Protein AF-A0A2K3LEA4-F1 (afdb_monomer_lite)

Foldseek 3Di:
DDDDDPVVVVVVVVVVVVVVVVVVVVVVVVVVVVVVVVCVVVVVVVVVCVVCVVVVVVVVVVVVVVVVVVVVVVVVVVVVVVVVVVVVVVVVVVVVVVVVVVVVVVVVVVVVVVVVVVVVVVVVVVLVVVVVVVVVVVVVVVVVVVVVVVVVVVVVVVVPPDDDDDDDDDDDDDDDDDDDDDDDDDDDDDDDDDDDDDDDDDDDDDDDDDDDDDPPPPDPDSPDPDAQAAAALQDDPVVVVVSVVSLVVCCVVVVPDFQCSVVRNQVRYHHPRVVVVVVVQVVCVVVVHDGDRGPVVVVVVSCVRRPD

pLDDT: mean 76.99, std 22.86, range [29.45, 98.31]

Secondary structure (DSSP, 8-state):
-----HHHHHHHHHHHHHHHHHHHHHHHHHHHHHHHHTTHHHHHHHHHHGGGHHHHHHHHHHHHHHHHHHHHHHHHHHHHHHHHHHHHHHHHHHHHHHHHHHHHHHHHHHHHHHHHHHHHHHHHHHHHHHHHHHHHHHHHHHHHHHHHHHHHHHHHHHHT------------------------------------------------------------TT-----PPPB-S---HHHHHHHHHHHHHHHHHTT--HHHHHHHHHHHB-HHHHHHHHHHHHHHHHTTPPP---HHHHHHHHHHHH--

Sequence (308 aa):
MADANPNSEVLQKIQSLVQEVKKHVNDDLSYLVEDLDLESPFFRALEELAPLSPSILDTSGRIHNLAFVLNDQTFLVREDAKMLSTNLSILSEEELVVRKKISKMEGELSLLSKRKREIDDDIAVDVFKLIEKNLTLRGLEVRLRCMRRRLDEINDDLGGSQCGFNRGHHHSDNTGNNLSNNNRINLNREGGRGNNHTIDDSNSEEEIATEERNDRGNHHDYRVKADIPLFYGTMGVEEFLDWQIDVDRFFDVMDVPEHKQVKMVAIRLKSTAAVWWDRLVVQRKRQKKNPIRTWRKMKQLMLERFLP

Structure (mmCIF, N/CA/C/O backbone):
data_AF-A0A2K3LEA4-F1
#
_entry.id   AF-A0A2K3LEA4-F1
#
loop_
_atom_site.group_PDB
_atom_site.id
_atom_site.type_symbol
_atom_site.label_atom_id
_atom_site.label_alt_id
_atom_site.label_comp_id
_atom_site.label_asym_id
_atom_site.label_entity_id
_atom_site.label_seq_id
_atom_site.pdbx_PDB_ins_code
_atom_site.Cartn_x
_atom_site.Cartn_y
_atom_site.Cartn_z
_atom_site.occupancy
_atom_site.B_iso_or_equiv
_atom_site.auth_seq_id
_atom_site.auth_comp_id
_atom_site.auth_asym_id
_atom_site.auth_atom_id
_atom_site.pdbx_PDB_model_num
ATOM 1 N N . MET A 1 1 ? -65.611 14.084 145.458 1.00 42.00 1 MET A N 1
ATOM 2 C CA . MET A 1 1 ? -64.923 13.014 144.709 1.00 42.00 1 MET A CA 1
ATOM 3 C C . MET A 1 1 ? -65.831 12.642 143.554 1.00 42.00 1 MET A C 1
ATOM 5 O O . MET A 1 1 ? -66.913 12.137 143.808 1.00 42.00 1 MET A O 1
ATOM 9 N N . ALA A 1 2 ? -65.463 13.038 142.337 1.00 47.78 2 ALA A N 1
ATOM 10 C CA . ALA A 1 2 ? -66.157 12.671 141.107 1.00 47.78 2 ALA A CA 1
ATOM 11 C C . ALA A 1 2 ? -65.152 11.863 140.282 1.00 47.78 2 ALA A C 1
ATOM 13 O O . ALA A 1 2 ? -64.088 12.381 139.944 1.00 47.78 2 ALA A O 1
ATOM 14 N N . ASP A 1 3 ? -65.457 10.586 140.078 1.00 45.00 3 ASP A N 1
ATOM 15 C CA . ASP A 1 3 ? -64.588 9.621 139.416 1.00 45.00 3 ASP A CA 1
ATOM 16 C C . ASP A 1 3 ? -64.401 9.980 137.935 1.00 45.00 3 ASP A C 1
ATOM 18 O O . ASP A 1 3 ? -65.366 10.141 137.184 1.00 45.00 3 ASP A O 1
ATOM 22 N N . ALA A 1 4 ? -63.144 10.114 137.512 1.00 57.16 4 ALA A N 1
ATOM 23 C CA . ALA A 1 4 ? -62.773 10.248 136.111 1.00 57.16 4 ALA A CA 1
ATOM 24 C C . ALA A 1 4 ? -63.066 8.926 135.383 1.00 57.16 4 ALA A C 1
ATOM 26 O O . ALA A 1 4 ? -62.579 7.873 135.786 1.00 57.16 4 ALA A O 1
ATOM 27 N N . ASN A 1 5 ? -63.873 8.976 134.319 1.00 60.66 5 ASN A N 1
ATOM 28 C CA . ASN A 1 5 ? -64.226 7.808 133.514 1.00 60.66 5 ASN A CA 1
ATOM 29 C C . ASN A 1 5 ? -63.044 7.415 132.598 1.00 60.66 5 ASN A C 1
ATOM 31 O O . ASN A 1 5 ? -62.786 8.126 131.620 1.00 60.66 5 ASN A O 1
ATOM 35 N N . PRO A 1 6 ? -62.359 6.283 132.844 1.00 60.62 6 PRO A N 1
ATOM 36 C CA . PRO A 1 6 ? -61.168 5.881 132.089 1.00 60.62 6 PRO A CA 1
ATOM 37 C C . PRO A 1 6 ? -61.450 5.619 130.598 1.00 60.62 6 PRO A C 1
ATOM 39 O O . PRO A 1 6 ? -60.544 5.702 129.772 1.00 60.62 6 PRO A O 1
ATOM 42 N N . ASN A 1 7 ? -62.711 5.381 130.213 1.00 62.34 7 ASN A N 1
ATOM 43 C CA . ASN A 1 7 ? -63.088 5.179 128.811 1.00 62.34 7 ASN A CA 1
ATOM 44 C C . ASN A 1 7 ? -63.012 6.461 127.960 1.00 62.34 7 ASN A C 1
ATOM 46 O O . ASN A 1 7 ? -62.821 6.373 126.748 1.00 62.34 7 ASN A O 1
ATOM 50 N N . SER A 1 8 ? -63.132 7.650 128.565 1.00 70.06 8 SER A N 1
ATOM 51 C CA . SER A 1 8 ? -63.058 8.921 127.826 1.00 70.06 8 SER A CA 1
ATOM 52 C C . SER A 1 8 ? -61.630 9.250 127.389 1.00 70.06 8 SER A C 1
ATOM 54 O O . SER A 1 8 ? -61.425 9.813 126.315 1.00 70.06 8 SER A O 1
ATOM 56 N N . GLU A 1 9 ? -60.640 8.892 128.203 1.00 75.50 9 GLU A N 1
ATOM 57 C CA . GLU A 1 9 ? -59.229 9.158 127.917 1.00 75.50 9 GLU A CA 1
ATOM 58 C C . GLU A 1 9 ? -58.704 8.233 126.812 1.00 75.50 9 GLU A C 1
ATOM 60 O O . GLU A 1 9 ? -58.019 8.676 125.890 1.00 75.50 9 GLU A O 1
ATOM 65 N N . VAL A 1 10 ? -59.112 6.960 126.840 1.00 78.25 10 VAL A N 1
ATOM 66 C CA . VAL A 1 10 ? -58.783 5.984 125.791 1.00 78.25 10 VAL A CA 1
ATOM 67 C C . VAL A 1 10 ? -59.367 6.407 124.439 1.00 78.25 10 VAL A C 1
ATOM 69 O O . VAL A 1 10 ? -58.663 6.370 123.431 1.00 78.25 10 VAL A O 1
ATOM 72 N N . LEU A 1 11 ? -60.621 6.873 124.406 1.00 74.94 11 LEU A N 1
ATOM 73 C CA . LEU A 1 11 ? -61.264 7.346 123.174 1.00 74.94 11 LEU A CA 1
ATOM 74 C C . LEU A 1 11 ? -60.575 8.580 122.581 1.00 74.94 11 LEU A C 1
ATOM 76 O O . LEU A 1 11 ? -60.354 8.620 121.370 1.00 74.94 11 LEU A O 1
ATOM 80 N N . GLN A 1 12 ? -60.179 9.550 123.411 1.00 79.62 12 GLN A N 1
ATOM 81 C CA . GLN A 1 12 ? -59.428 10.715 122.929 1.00 79.62 12 GLN A CA 1
ATOM 82 C C . GLN A 1 12 ? -58.063 10.318 122.355 1.00 79.62 12 GLN A C 1
ATOM 84 O O . GLN A 1 12 ? -57.646 10.850 121.326 1.00 79.62 12 GLN A O 1
ATOM 89 N N . LYS A 1 13 ? -57.390 9.336 122.963 1.00 82.19 13 LYS A N 1
ATOM 90 C CA . LYS A 1 13 ? -56.087 8.850 122.490 1.00 82.19 13 LYS A CA 1
ATOM 91 C C . LYS A 1 13 ? -56.192 8.106 121.160 1.00 82.19 13 LYS A C 1
ATOM 93 O O . LYS A 1 13 ? -55.372 8.329 120.274 1.00 82.19 13 LYS A O 1
ATOM 98 N N . ILE A 1 14 ? -57.234 7.291 120.987 1.00 82.19 14 ILE A N 1
ATOM 99 C CA . ILE A 1 14 ? -57.528 6.627 119.710 1.00 82.19 14 ILE A CA 1
ATOM 100 C C . ILE A 1 14 ? -57.846 7.665 118.629 1.00 82.19 14 ILE A C 1
ATOM 102 O O . ILE A 1 14 ? -57.304 7.579 117.531 1.00 82.19 14 ILE A O 1
ATOM 106 N N . GLN A 1 15 ? -58.671 8.674 118.924 1.00 78.56 15 GLN A N 1
ATOM 107 C CA . GLN A 1 15 ? -58.970 9.733 117.956 1.00 78.56 15 GLN A CA 1
ATOM 108 C C . GLN A 1 15 ? -57.723 10.534 117.566 1.00 78.56 15 GLN A C 1
ATOM 110 O O . GLN A 1 15 ? -57.540 10.810 116.382 1.00 78.56 15 GLN A O 1
ATOM 115 N N . SER A 1 16 ? -56.848 10.850 118.523 1.00 84.38 16 SER A N 1
ATOM 116 C CA . SER A 1 16 ? -55.570 11.515 118.247 1.00 84.38 16 SER A CA 1
ATOM 117 C C . SER A 1 16 ? -54.685 10.674 117.326 1.00 84.38 16 SER A C 1
ATOM 119 O O . SER A 1 16 ? -54.197 11.184 116.323 1.00 84.38 16 SER A O 1
ATOM 121 N N . LEU A 1 17 ? -54.543 9.375 117.611 1.00 84.62 17 LEU A N 1
ATOM 122 C CA . LEU A 1 17 ? -53.756 8.456 116.783 1.00 84.62 17 LEU A CA 1
ATOM 123 C C . LEU A 1 17 ? -54.328 8.314 115.369 1.00 84.62 17 LEU A C 1
ATOM 125 O O . LEU A 1 17 ? -53.574 8.286 114.404 1.00 84.62 17 LEU A O 1
ATOM 129 N N . VAL A 1 18 ? -55.654 8.269 115.220 1.00 82.25 18 VAL A N 1
ATOM 130 C CA . VAL A 1 18 ? -56.296 8.214 113.897 1.00 82.25 18 VAL A CA 1
ATOM 131 C C . VAL A 1 18 ? -56.026 9.488 113.098 1.00 82.25 18 VAL A C 1
ATOM 133 O O . VAL A 1 18 ? -55.753 9.401 111.903 1.00 82.25 18 VAL A O 1
ATOM 136 N N . GLN A 1 19 ? -56.081 10.665 113.731 1.00 82.88 19 GLN A N 1
ATOM 137 C CA . GLN A 1 19 ? -55.752 11.919 113.046 1.00 82.88 19 GLN A CA 1
ATOM 138 C C . GLN A 1 19 ? -54.271 11.993 112.670 1.00 82.88 19 GLN A C 1
ATOM 140 O O . GLN A 1 19 ? -53.945 12.480 111.591 1.00 82.88 19 GLN A O 1
ATOM 145 N N . GLU A 1 20 ? -53.386 11.465 113.512 1.00 85.94 20 GLU A N 1
ATOM 146 C CA . GLU A 1 20 ? -51.948 11.438 113.255 1.00 85.94 20 GLU A CA 1
ATOM 147 C C . GLU A 1 20 ? -51.579 10.483 112.117 1.00 85.94 20 GLU A C 1
ATOM 149 O O . GLU A 1 20 ? -50.876 10.880 111.192 1.00 85.94 20 GLU A O 1
ATOM 154 N N . VAL A 1 21 ? -52.150 9.274 112.097 1.00 82.06 21 VAL A N 1
ATOM 155 C CA . VAL A 1 21 ? -51.984 8.331 110.980 1.00 82.06 21 VAL A CA 1
ATOM 156 C C . VAL A 1 21 ? -52.571 8.906 109.693 1.00 82.06 21 VAL A C 1
ATOM 158 O O . VAL A 1 21 ? -51.938 8.830 108.645 1.00 82.06 21 VAL A O 1
ATOM 161 N N . LYS A 1 22 ? -53.760 9.520 109.749 1.00 79.44 22 LYS A N 1
ATOM 162 C CA . LYS A 1 22 ? -54.384 10.131 108.567 1.00 79.44 22 LYS A CA 1
ATOM 163 C C . LYS A 1 22 ? -53.535 11.268 108.005 1.00 79.44 22 LYS A C 1
ATOM 165 O O . LYS A 1 22 ? -53.411 11.377 106.789 1.00 79.44 22 LYS A O 1
ATOM 170 N N . LYS A 1 23 ? -52.960 12.096 108.878 1.00 83.44 23 LYS A N 1
ATOM 171 C CA . LYS A 1 23 ? -52.044 13.160 108.478 1.00 83.44 23 LYS A CA 1
ATOM 172 C C . LYS A 1 23 ? -50.784 12.575 107.843 1.00 83.44 23 LYS A C 1
ATOM 174 O O . LYS A 1 23 ? -50.450 12.973 106.740 1.00 83.44 23 LYS A O 1
ATOM 179 N N . HIS A 1 24 ? -50.159 11.586 108.480 1.00 81.12 24 HIS A N 1
ATOM 180 C CA . HIS A 1 24 ? -48.931 10.985 107.966 1.00 81.12 24 HIS A CA 1
ATOM 181 C C . HIS A 1 24 ? -49.132 10.320 106.599 1.00 81.12 24 HIS A C 1
ATOM 183 O O . HIS A 1 24 ? -48.348 10.562 105.693 1.00 81.12 24 HIS A O 1
ATOM 189 N N . VAL A 1 25 ? -50.226 9.573 106.410 1.00 76.56 25 VAL A N 1
ATOM 190 C CA . VAL A 1 25 ? -50.567 8.972 105.108 1.00 76.56 25 VAL A CA 1
ATOM 191 C C . VAL A 1 25 ? -50.833 10.044 104.052 1.00 76.56 25 VAL A C 1
ATOM 193 O O . VAL A 1 25 ? -50.457 9.873 102.900 1.00 76.56 25 VAL A O 1
ATOM 196 N N . ASN A 1 26 ? -51.487 11.147 104.417 1.00 75.44 26 ASN A N 1
ATOM 197 C CA . ASN A 1 26 ? -51.751 12.230 103.477 1.00 75.44 26 ASN A CA 1
ATOM 198 C C . ASN A 1 26 ? -50.471 12.984 103.092 1.00 75.44 26 ASN A C 1
ATOM 200 O O . ASN A 1 26 ? -50.319 13.349 101.932 1.00 75.44 26 ASN A O 1
ATOM 204 N N . ASP A 1 27 ? -49.560 13.184 104.041 1.00 80.00 27 ASP A N 1
ATOM 205 C CA . ASP A 1 27 ? -48.258 13.805 103.801 1.00 80.00 27 ASP A CA 1
ATOM 206 C C . ASP A 1 27 ? -47.381 12.884 102.928 1.00 80.00 27 ASP A C 1
ATOM 208 O O . ASP A 1 27 ? -46.820 13.341 101.934 1.00 80.00 27 ASP A O 1
ATOM 212 N N . ASP A 1 28 ? -47.358 11.574 103.204 1.00 77.75 28 ASP A N 1
ATOM 213 C CA . ASP A 1 28 ? -46.638 10.576 102.397 1.00 77.75 28 ASP A CA 1
ATOM 214 C C . ASP A 1 28 ? -47.199 10.483 100.967 1.00 77.75 28 ASP A C 1
ATOM 216 O O . ASP A 1 28 ? -46.447 10.407 99.995 1.00 77.75 28 ASP A O 1
ATOM 220 N N . LEU A 1 29 ? -48.528 10.528 100.813 1.00 70.00 29 LEU A N 1
ATOM 221 C CA . LEU A 1 29 ? -49.171 10.574 99.498 1.00 70.00 29 LEU A CA 1
ATOM 222 C C . LEU A 1 29 ? -48.908 11.901 98.776 1.00 70.00 29 LEU A C 1
ATOM 224 O O . LEU A 1 29 ? -48.766 11.895 97.559 1.00 70.00 29 LEU A O 1
ATOM 228 N N . SER A 1 30 ? -48.818 13.021 99.496 1.00 72.00 30 SER A N 1
ATOM 229 C CA . SER A 1 30 ? -48.493 14.326 98.911 1.00 72.00 30 SER A CA 1
ATOM 230 C C . SER A 1 30 ? -47.076 14.343 98.340 1.00 72.00 30 SER A C 1
ATOM 232 O O . SER A 1 30 ? -46.891 14.815 97.223 1.00 72.00 30 SER A O 1
ATOM 234 N N . TYR A 1 31 ? -46.104 13.770 99.058 1.00 66.31 31 TYR A N 1
ATOM 235 C CA . TYR A 1 31 ? -44.734 13.605 98.562 1.00 66.31 31 TYR A CA 1
ATOM 236 C C . TYR A 1 31 ? -44.684 12.747 97.288 1.00 66.31 31 TYR A C 1
ATOM 238 O O . TYR A 1 31 ? -44.044 13.125 96.313 1.00 66.31 31 TYR A O 1
ATOM 246 N N . LEU A 1 32 ? -45.419 11.630 97.257 1.00 62.44 32 LEU A N 1
ATOM 247 C CA . LEU A 1 32 ? -45.477 10.756 96.078 1.00 62.44 32 LEU A CA 1
ATOM 248 C C . LEU A 1 32 ? -46.170 11.408 94.869 1.00 62.44 32 LEU A C 1
ATOM 250 O O . LEU A 1 32 ? -45.849 11.079 93.729 1.00 62.44 32 LEU A O 1
ATOM 254 N N . VAL A 1 33 ? -47.127 12.310 95.098 1.00 60.38 33 VAL A N 1
ATOM 255 C CA . VAL A 1 33 ? -47.803 13.064 94.030 1.00 60.38 33 VAL A CA 1
ATOM 256 C C . VAL A 1 33 ? -46.909 14.184 93.486 1.00 60.38 33 VAL A C 1
ATOM 258 O O . VAL A 1 33 ? -46.869 14.374 92.273 1.00 60.38 33 VAL A O 1
ATOM 261 N N . GLU A 1 34 ? -46.138 14.870 94.334 1.00 62.28 34 GLU A N 1
ATOM 262 C CA . GLU A 1 34 ? -45.145 15.861 93.885 1.00 62.28 34 GLU A CA 1
ATOM 263 C C . GLU A 1 34 ? -44.019 15.219 93.054 1.00 62.28 34 GLU A C 1
ATOM 265 O O . GLU A 1 34 ? -43.596 15.792 92.048 1.00 62.28 34 GLU A O 1
ATOM 270 N N . ASP A 1 35 ? -43.592 14.000 93.400 1.00 58.72 35 ASP A N 1
ATOM 271 C CA . ASP A 1 35 ? -42.611 13.238 92.613 1.00 58.72 35 ASP A CA 1
ATOM 272 C C . ASP A 1 35 ? -43.145 12.831 91.224 1.00 58.72 35 ASP A C 1
ATOM 274 O O . ASP A 1 35 ? -42.379 12.759 90.262 1.00 58.72 35 ASP A O 1
ATOM 278 N N . LEU A 1 36 ? -44.461 12.636 91.077 1.00 58.69 36 LEU A N 1
ATOM 279 C CA . LEU A 1 36 ? -45.104 12.394 89.777 1.00 58.69 36 LEU A CA 1
ATOM 280 C C . LEU A 1 36 ? -45.235 13.678 88.940 1.00 58.69 36 LEU A C 1
ATOM 282 O O . LEU A 1 36 ? -45.073 13.634 87.718 1.00 58.69 36 LEU A O 1
ATOM 286 N N . ASP A 1 37 ? -45.459 14.835 89.569 1.00 57.72 37 ASP A N 1
ATOM 287 C CA . ASP A 1 37 ? -45.440 16.137 88.883 1.00 57.72 37 ASP A CA 1
ATOM 288 C C . ASP A 1 37 ? -44.025 16.515 88.390 1.00 57.72 37 ASP A C 1
ATOM 290 O O . ASP A 1 37 ? -43.879 17.228 87.389 1.00 57.72 37 ASP A O 1
ATOM 294 N N . LEU A 1 38 ? -42.967 15.978 89.012 1.00 56.19 38 LEU A N 1
ATOM 295 C CA . LEU A 1 38 ? -41.578 16.103 88.548 1.00 56.19 38 LEU A CA 1
ATOM 296 C C . LEU A 1 38 ? -41.257 15.250 87.304 1.00 56.19 38 LEU A C 1
ATOM 298 O O . LEU A 1 38 ? -40.277 15.544 86.617 1.00 56.19 38 LEU A O 1
ATOM 302 N N . GLU A 1 39 ? -42.087 14.260 86.948 1.00 55.44 39 GLU A N 1
ATOM 303 C CA . GLU A 1 39 ? -41.987 13.516 85.678 1.00 55.44 39 GLU A CA 1
ATOM 304 C C . GLU A 1 39 ? -42.673 14.241 84.498 1.00 55.44 39 GLU A C 1
ATOM 306 O O . GLU A 1 39 ? -42.499 13.865 83.334 1.00 55.44 39 GLU A O 1
ATOM 311 N N . SER A 1 40 ? -43.384 15.348 84.754 1.00 64.38 40 SER A N 1
ATOM 312 C CA . SER A 1 40 ? -44.014 16.205 83.734 1.00 64.38 40 SER A CA 1
ATOM 313 C C . SER A 1 40 ? -43.082 16.639 82.581 1.00 64.38 40 SER A C 1
ATOM 315 O O . SER A 1 40 ? -43.520 16.619 81.427 1.00 64.38 40 SER A O 1
ATOM 317 N N . PRO A 1 41 ? -41.790 16.973 82.802 1.00 72.50 41 PRO A N 1
ATOM 318 C CA . PRO A 1 41 ? -40.860 17.299 81.720 1.00 72.50 41 PRO A CA 1
ATOM 319 C C . PRO A 1 41 ? -40.572 16.110 80.795 1.00 72.50 41 PRO A C 1
ATOM 321 O O . PRO A 1 41 ? -40.389 16.307 79.596 1.00 72.50 41 PRO A O 1
ATOM 324 N N . PHE A 1 42 ? -40.553 14.884 81.329 1.00 72.25 42 PHE A N 1
ATOM 325 C CA . PHE A 1 42 ? -40.335 13.665 80.548 1.00 72.25 42 PHE A CA 1
ATOM 326 C C . PHE A 1 42 ? -41.539 13.363 79.650 1.00 72.25 42 PHE A C 1
ATOM 328 O O . PHE A 1 42 ? -41.374 13.156 78.447 1.00 72.25 42 PHE A O 1
ATOM 335 N N . PHE A 1 43 ? -42.758 13.417 80.197 1.00 71.69 43 PHE A N 1
ATOM 336 C CA . PHE A 1 43 ? -43.978 13.231 79.406 1.00 71.69 43 PHE A CA 1
ATOM 337 C C . PHE A 1 43 ? -44.188 14.355 78.382 1.00 71.69 43 PHE A C 1
ATOM 339 O O . PHE A 1 43 ? -44.571 14.075 77.248 1.00 71.69 43 PHE A O 1
ATOM 346 N N . ARG A 1 44 ? -43.840 15.605 78.720 1.00 72.06 44 ARG A N 1
ATOM 347 C CA . ARG A 1 44 ? -43.860 16.733 77.774 1.00 72.06 44 ARG A CA 1
ATOM 348 C C . ARG A 1 44 ? -42.846 16.551 76.641 1.00 72.06 44 ARG A C 1
ATOM 350 O O . ARG A 1 44 ? -43.183 16.797 75.489 1.00 72.06 44 ARG A O 1
ATOM 357 N N . ALA A 1 45 ? -41.641 16.060 76.938 1.00 73.69 45 ALA A N 1
ATOM 358 C CA . ALA A 1 45 ? -40.653 15.720 75.914 1.00 73.69 45 ALA A CA 1
ATOM 359 C C . ALA A 1 45 ? -41.127 14.564 75.013 1.00 73.69 45 ALA A C 1
ATOM 361 O O . ALA A 1 45 ? -40.907 14.597 73.804 1.00 73.69 45 ALA A O 1
ATOM 362 N N . LEU A 1 46 ? -41.814 13.558 75.566 1.00 71.75 46 LEU A N 1
ATOM 363 C CA . LEU A 1 46 ? -42.431 12.490 74.771 1.00 71.75 46 LEU A CA 1
ATOM 364 C C . LEU A 1 46 ? -43.541 13.016 73.854 1.00 71.75 46 LEU A C 1
ATOM 366 O O . LEU A 1 46 ? -43.624 12.595 72.702 1.00 71.75 46 LEU A O 1
ATOM 370 N N . GLU A 1 47 ? -44.364 13.945 74.333 1.00 75.88 47 GLU A N 1
ATOM 371 C CA . GLU A 1 47 ? -45.443 14.557 73.554 1.00 75.88 47 GLU A CA 1
ATOM 372 C C . GLU A 1 47 ? -44.907 15.500 72.460 1.00 75.88 47 GLU A C 1
ATOM 374 O O . GLU A 1 47 ? -45.438 15.516 71.351 1.00 75.88 47 GLU A O 1
ATOM 379 N N . GLU A 1 48 ? -43.790 16.194 72.712 1.00 78.31 48 GLU A N 1
ATOM 380 C CA . GLU A 1 48 ? -43.053 16.964 71.697 1.00 78.31 48 GLU A CA 1
ATOM 381 C C . GLU A 1 48 ? -42.374 16.072 70.639 1.00 78.31 48 GLU A C 1
ATOM 383 O O . GLU A 1 48 ? -42.260 16.469 69.477 1.00 78.31 48 GLU A O 1
ATOM 388 N N . LEU A 1 49 ? -41.943 14.856 71.002 1.00 75.44 49 LEU A N 1
ATOM 389 C CA . LEU A 1 49 ? -41.302 13.898 70.088 1.00 75.44 49 LEU A CA 1
ATOM 390 C C . LEU A 1 49 ? -42.299 12.999 69.337 1.00 75.44 49 LEU A C 1
ATOM 392 O O . LEU A 1 49 ? -41.977 12.492 68.258 1.00 75.44 49 LEU A O 1
ATOM 396 N N . ALA A 1 50 ? -43.513 12.810 69.857 1.00 77.00 50 ALA A N 1
ATOM 397 C CA . ALA A 1 50 ? -44.550 11.976 69.247 1.00 77.00 50 ALA A CA 1
ATOM 398 C C . ALA A 1 50 ? -44.853 12.310 67.763 1.00 77.00 50 ALA A C 1
ATOM 400 O O . ALA A 1 50 ? -44.957 11.372 66.965 1.00 77.00 50 ALA A O 1
ATOM 401 N N . PRO A 1 51 ? -44.910 13.587 67.322 1.00 86.00 51 PRO A N 1
ATOM 402 C CA . PRO A 1 51 ? -45.153 13.943 65.922 1.00 86.00 51 PRO A CA 1
ATOM 403 C C . PRO A 1 51 ? -44.004 13.565 64.978 1.00 86.00 51 PRO A C 1
ATOM 405 O O . PRO A 1 51 ? -44.208 13.472 63.768 1.00 86.00 51 PRO A O 1
ATOM 408 N N . LEU A 1 52 ? -42.791 13.351 65.503 1.00 85.50 52 LEU A N 1
ATOM 409 C CA . LEU A 1 52 ? -41.621 12.963 64.709 1.00 85.50 52 LEU A CA 1
ATOM 410 C C . LEU A 1 52 ? -41.601 11.460 64.411 1.00 85.50 52 LEU A C 1
ATOM 412 O O . LEU A 1 52 ? -41.006 11.054 63.415 1.00 85.50 52 LEU A O 1
ATOM 416 N N . SER A 1 53 ? -42.275 10.634 65.218 1.00 84.88 53 SER A N 1
ATOM 417 C CA . SER A 1 53 ? -42.287 9.173 65.061 1.00 84.88 53 SER A CA 1
ATOM 418 C C . SER A 1 53 ? -42.748 8.701 63.665 1.00 84.88 53 SER A C 1
ATOM 420 O O . SER A 1 53 ? -42.025 7.908 63.057 1.00 84.88 53 SER A O 1
ATOM 422 N N . PRO A 1 54 ? -43.848 9.218 63.074 1.00 89.19 54 PRO A N 1
ATOM 423 C CA . PRO A 1 54 ? -44.259 8.843 61.718 1.00 89.19 54 PRO A CA 1
ATOM 424 C C . PRO A 1 54 ? -43.242 9.248 60.645 1.00 89.19 54 PRO A C 1
ATOM 426 O O . PRO A 1 54 ? -43.015 8.494 59.704 1.00 89.19 54 PRO A O 1
ATOM 429 N N . SER A 1 55 ? -42.597 10.410 60.799 1.00 91.12 55 SER A N 1
ATOM 430 C CA . SER A 1 55 ? -41.551 10.891 59.883 1.00 91.12 55 SER A CA 1
ATOM 431 C C . SER A 1 55 ? -40.290 10.023 59.963 1.00 91.12 55 SER A C 1
ATOM 433 O O . SER A 1 55 ? -39.701 9.658 58.946 1.00 91.12 55 SER A O 1
ATOM 435 N N . ILE A 1 56 ? -39.904 9.606 61.173 1.00 87.50 56 ILE A N 1
ATOM 436 C CA . ILE A 1 56 ? -38.793 8.672 61.397 1.00 87.50 56 ILE A CA 1
ATOM 437 C C . ILE A 1 56 ? -39.114 7.294 60.797 1.00 87.50 56 ILE A C 1
ATOM 439 O O . ILE A 1 56 ? -38.251 6.672 60.178 1.00 87.50 56 ILE A O 1
ATOM 443 N N . LEU A 1 57 ? -40.354 6.818 60.926 1.00 90.38 57 LEU A N 1
ATOM 444 C CA . LEU A 1 57 ? -40.769 5.538 60.353 1.00 90.38 57 LEU A CA 1
ATOM 445 C C . LEU A 1 57 ? -40.828 5.586 58.815 1.00 90.38 57 LEU A C 1
ATOM 447 O O . LEU A 1 57 ? -40.345 4.659 58.165 1.00 90.38 57 LEU A O 1
ATOM 451 N N . ASP A 1 58 ? -41.344 6.674 58.231 1.00 93.00 58 ASP A N 1
ATOM 452 C CA . ASP A 1 58 ? -41.348 6.900 56.777 1.00 93.00 58 ASP A CA 1
ATOM 453 C C . ASP A 1 58 ? -39.922 6.966 56.219 1.00 93.00 58 ASP A C 1
ATOM 455 O O . ASP A 1 58 ? -39.575 6.245 55.282 1.00 93.00 58 ASP A O 1
ATOM 459 N N . THR A 1 59 ? -39.056 7.773 56.835 1.00 93.56 59 THR A N 1
ATOM 460 C CA . THR A 1 59 ? -37.651 7.884 56.420 1.00 93.56 59 THR A CA 1
ATOM 461 C C . THR A 1 59 ? -36.911 6.555 56.557 1.00 93.56 59 THR A C 1
ATOM 463 O O . THR A 1 59 ? -36.189 6.180 55.636 1.00 93.56 59 THR A O 1
ATOM 466 N N . SER A 1 60 ? -37.142 5.792 57.630 1.00 91.00 60 SER A N 1
ATOM 467 C CA . SER A 1 60 ? -36.618 4.429 57.793 1.00 91.00 60 SER A CA 1
ATOM 468 C C . SER A 1 60 ? -37.081 3.495 56.668 1.00 91.00 60 SER A C 1
ATOM 470 O O . SER A 1 60 ? -36.260 2.810 56.054 1.00 91.00 60 SER A O 1
ATOM 472 N N . GLY A 1 61 ? -38.370 3.527 56.311 1.00 94.19 61 GLY A N 1
ATOM 473 C CA . GLY A 1 61 ? -38.910 2.761 55.184 1.00 94.19 61 GLY A CA 1
ATOM 474 C C . GLY A 1 61 ? -38.278 3.150 53.843 1.00 94.19 61 GLY A C 1
ATOM 475 O O . GLY A 1 61 ? -37.893 2.285 53.053 1.00 94.19 61 GLY A O 1
ATOM 476 N N . ARG A 1 62 ? -38.088 4.452 53.595 1.00 96.50 62 ARG A N 1
ATOM 477 C CA . ARG A 1 62 ? -37.413 4.964 52.389 1.00 96.50 62 ARG A CA 1
ATOM 478 C C . ARG A 1 62 ? -35.947 4.542 52.335 1.00 96.50 62 ARG A C 1
ATOM 480 O O . ARG A 1 62 ? -35.485 4.133 51.273 1.00 96.50 62 ARG A O 1
ATOM 487 N N . ILE A 1 63 ? -35.236 4.586 53.462 1.00 95.25 63 ILE A N 1
ATOM 488 C CA . ILE A 1 63 ? -33.853 4.104 53.574 1.00 95.25 63 ILE A CA 1
ATOM 489 C C . ILE A 1 63 ? -33.788 2.603 53.293 1.00 95.25 63 ILE A C 1
ATOM 491 O O . ILE A 1 63 ? -32.918 2.173 52.543 1.00 95.25 63 ILE A O 1
ATOM 495 N N . HIS A 1 64 ? -34.717 1.809 53.831 1.00 94.88 64 HIS A N 1
ATOM 496 C CA . HIS A 1 64 ? -34.753 0.368 53.590 1.00 94.88 64 HIS A CA 1
ATOM 497 C C . HIS A 1 64 ? -34.983 0.045 52.107 1.00 94.88 64 HIS A C 1
ATOM 499 O O . HIS A 1 64 ? -34.262 -0.768 51.531 1.00 94.88 64 HIS A O 1
ATOM 505 N N . ASN A 1 65 ? -35.924 0.739 51.461 1.00 95.69 65 ASN A N 1
ATOM 506 C CA . ASN A 1 65 ? -36.180 0.587 50.028 1.00 95.69 65 ASN A CA 1
ATOM 507 C C . ASN A 1 65 ? -34.965 0.989 49.181 1.00 95.69 65 ASN A C 1
ATOM 509 O O . ASN A 1 65 ? -34.601 0.273 48.250 1.00 95.69 65 ASN A O 1
ATOM 513 N N . LEU A 1 66 ? -34.305 2.102 49.515 1.00 96.38 66 LEU A N 1
ATOM 514 C CA . LEU A 1 66 ? -33.070 2.513 48.848 1.00 96.38 66 LEU A CA 1
ATOM 515 C C . LEU A 1 66 ? -31.956 1.484 49.048 1.00 96.38 66 LEU A C 1
ATOM 517 O O . LEU A 1 66 ? -31.291 1.132 48.083 1.00 96.38 66 LEU A O 1
ATOM 521 N N . ALA A 1 67 ? -31.774 0.967 50.263 1.00 94.12 67 ALA A N 1
ATOM 522 C CA . ALA A 1 67 ? -30.781 -0.062 50.552 1.00 94.12 67 ALA A CA 1
ATOM 523 C C . ALA A 1 67 ? -31.047 -1.347 49.752 1.00 94.12 67 ALA A C 1
ATOM 525 O O . ALA A 1 67 ? -30.112 -1.925 49.202 1.00 94.12 67 ALA A O 1
ATOM 526 N N . PHE A 1 68 ? -32.313 -1.757 49.630 1.00 95.50 68 PHE A N 1
ATOM 527 C CA . PHE A 1 68 ? -32.711 -2.907 48.820 1.00 95.50 68 PHE A CA 1
ATOM 528 C C . PHE A 1 68 ? -32.392 -2.699 47.333 1.00 95.50 68 PHE A C 1
ATOM 530 O O . PHE A 1 68 ? -31.708 -3.528 46.733 1.00 95.50 68 PHE A O 1
ATOM 537 N N . VAL A 1 69 ? -32.818 -1.570 46.752 1.00 96.38 69 VAL A N 1
ATOM 538 C CA . VAL A 1 69 ? -32.560 -1.241 45.337 1.00 96.38 69 VAL A CA 1
ATOM 539 C C . VAL A 1 69 ? -31.064 -1.115 45.062 1.00 96.38 69 VAL A C 1
ATOM 541 O O . VAL A 1 69 ? -30.574 -1.646 44.068 1.00 96.38 69 VAL A O 1
ATOM 544 N N . LEU A 1 70 ? -30.319 -0.450 45.947 1.00 95.50 70 LEU A N 1
ATOM 545 C CA . LEU A 1 70 ? -28.870 -0.322 45.822 1.00 95.50 70 LEU A CA 1
ATOM 546 C C . LEU A 1 70 ? -28.185 -1.684 45.887 1.00 95.50 70 LEU A C 1
ATOM 548 O O . LEU A 1 70 ? -27.253 -1.916 45.125 1.00 95.50 70 LEU A O 1
ATOM 552 N N . ASN A 1 71 ? -28.630 -2.593 46.755 1.00 93.62 71 ASN A N 1
ATOM 553 C CA . ASN A 1 71 ? -28.059 -3.932 46.845 1.00 93.62 71 ASN A CA 1
ATOM 554 C C . ASN A 1 71 ? -28.301 -4.746 45.562 1.00 93.62 71 ASN A C 1
ATOM 556 O O . ASN A 1 71 ? -27.370 -5.378 45.065 1.00 93.62 71 ASN A O 1
ATOM 560 N N . ASP A 1 72 ? -29.507 -4.674 44.992 1.00 95.62 72 ASP A N 1
ATOM 561 C CA . ASP A 1 72 ? -29.846 -5.338 43.727 1.00 95.62 72 ASP A CA 1
ATOM 562 C C . ASP A 1 72 ? -29.044 -4.761 42.546 1.00 95.62 72 ASP A C 1
ATOM 564 O O . ASP A 1 72 ? -28.386 -5.493 41.805 1.00 95.62 72 ASP A O 1
ATOM 568 N N . GLN A 1 73 ? -28.964 -3.430 42.440 1.00 96.00 73 GLN A N 1
ATOM 569 C CA . GLN A 1 73 ? -28.123 -2.764 41.439 1.00 96.00 73 GLN A CA 1
ATOM 570 C C . GLN A 1 73 ? -26.639 -3.109 41.609 1.00 96.00 73 GLN A C 1
ATOM 572 O O . GLN A 1 73 ? -25.949 -3.378 40.627 1.00 96.00 73 GLN A O 1
ATOM 577 N N . THR A 1 74 ? -26.140 -3.144 42.846 1.00 95.06 74 THR A N 1
ATOM 578 C CA . THR A 1 74 ? -24.744 -3.507 43.135 1.00 95.06 74 THR A CA 1
ATOM 579 C C . THR A 1 74 ? -24.459 -4.956 42.738 1.00 95.06 74 THR A C 1
ATOM 581 O O . THR A 1 74 ? -23.363 -5.259 42.261 1.00 95.06 74 THR A O 1
ATOM 584 N N . PHE A 1 75 ? -25.433 -5.855 42.900 1.00 95.81 75 PHE A N 1
ATOM 585 C CA . PHE A 1 75 ? -25.325 -7.242 42.461 1.00 95.81 75 PHE A CA 1
ATOM 586 C C . PHE A 1 75 ? -25.257 -7.354 40.932 1.00 95.81 75 PHE A C 1
ATOM 588 O O . PHE A 1 75 ? -24.336 -7.992 40.422 1.00 95.81 75 PHE A O 1
ATOM 595 N N . LEU A 1 76 ? -26.162 -6.687 40.208 1.00 95.62 76 LEU A N 1
ATOM 596 C CA . LEU A 1 76 ? -26.172 -6.686 38.740 1.00 95.62 76 LEU A CA 1
ATOM 597 C C . LEU A 1 76 ? -24.872 -6.118 38.165 1.00 95.62 76 LEU A C 1
ATOM 599 O O . LEU A 1 76 ? -24.225 -6.765 37.346 1.00 95.62 76 LEU A O 1
ATOM 603 N N . VAL A 1 77 ? -24.423 -4.965 38.671 1.00 96.56 77 VAL A N 1
ATOM 604 C CA . VAL A 1 77 ? -23.160 -4.343 38.241 1.00 96.56 77 VAL A CA 1
ATOM 605 C C . VAL A 1 77 ? -21.966 -5.260 38.514 1.00 96.56 77 VAL A C 1
ATOM 607 O O . VAL A 1 77 ? -21.043 -5.336 37.703 1.00 96.56 77 VAL A O 1
ATOM 610 N N . ARG A 1 78 ? -21.966 -5.985 39.640 1.00 97.31 78 ARG A N 1
ATOM 611 C CA . ARG A 1 78 ? -20.914 -6.964 39.945 1.00 97.31 78 ARG A CA 1
ATOM 612 C C . ARG A 1 78 ? -20.905 -8.109 38.933 1.00 97.31 78 ARG A C 1
ATOM 614 O O . ARG A 1 78 ? -19.822 -8.559 38.565 1.00 97.31 78 ARG A O 1
ATOM 621 N N . GLU A 1 79 ? -22.066 -8.596 38.514 1.00 96.88 79 GLU A N 1
ATOM 622 C CA . GLU A 1 79 ? -22.152 -9.701 37.560 1.00 96.88 79 GLU A CA 1
ATOM 623 C C . GLU A 1 79 ? -21.760 -9.261 36.143 1.00 96.88 79 GLU A C 1
ATOM 625 O O . GLU A 1 79 ? -20.953 -9.931 35.496 1.00 96.88 79 GLU A O 1
ATOM 630 N N . ASP A 1 80 ? -22.198 -8.074 35.720 1.00 97.94 80 ASP A N 1
ATOM 631 C CA . ASP A 1 80 ? -21.765 -7.456 34.464 1.00 97.94 80 ASP A CA 1
ATOM 632 C C . ASP A 1 80 ? -20.248 -7.244 34.439 1.00 97.94 80 ASP A C 1
ATOM 634 O O . ASP A 1 80 ? -19.588 -7.555 33.447 1.00 97.94 80 ASP A O 1
ATOM 638 N N . ALA A 1 81 ? -19.658 -6.782 35.546 1.00 97.38 81 ALA A N 1
ATOM 639 C CA . ALA A 1 81 ? -18.213 -6.611 35.657 1.00 97.38 81 ALA A CA 1
ATOM 640 C C . ALA A 1 81 ? -17.453 -7.942 35.516 1.00 97.38 81 ALA A C 1
ATOM 642 O O . ALA A 1 81 ? -16.396 -7.980 34.881 1.00 97.38 81 ALA A O 1
ATOM 643 N N . LYS A 1 82 ? -17.985 -9.046 36.060 1.00 97.88 82 LYS A N 1
ATOM 644 C CA . LYS A 1 82 ? -17.394 -10.381 35.867 1.00 97.88 82 LYS A CA 1
ATOM 645 C C . LYS A 1 82 ? -17.476 -10.820 34.409 1.00 97.88 82 LYS A C 1
ATOM 647 O O . LYS A 1 82 ? -16.469 -11.260 33.864 1.00 97.88 82 LYS A O 1
ATOM 652 N N . MET A 1 83 ? -18.640 -10.669 33.777 1.00 97.19 83 MET A N 1
ATOM 653 C CA . MET A 1 83 ? -18.847 -11.032 32.372 1.00 97.19 83 MET A CA 1
ATOM 654 C C . MET A 1 83 ? -17.937 -10.219 31.440 1.00 97.19 83 MET A C 1
ATOM 656 O O . MET A 1 83 ? -17.267 -10.769 30.561 1.00 97.19 83 MET A O 1
ATOM 660 N N . LEU A 1 84 ? -17.819 -8.913 31.683 1.00 97.62 84 LEU A N 1
ATOM 661 C CA . LEU A 1 84 ? -16.883 -8.056 30.961 1.00 97.62 84 LEU A CA 1
ATOM 662 C C . LEU A 1 84 ? -15.434 -8.491 31.185 1.00 97.62 84 LEU A C 1
ATOM 664 O O . LEU A 1 84 ? -14.673 -8.561 30.224 1.00 97.62 84 LEU A O 1
ATOM 668 N N . SER A 1 85 ? -15.054 -8.842 32.417 1.00 97.50 85 SER A N 1
ATOM 669 C CA . SER A 1 85 ? -13.710 -9.344 32.715 1.00 97.50 85 SER A CA 1
ATOM 670 C C . SER A 1 85 ? -13.397 -10.638 31.958 1.00 97.50 85 SER A C 1
ATOM 672 O O . SER A 1 85 ? -12.287 -10.777 31.441 1.00 97.50 85 SER A O 1
ATOM 674 N N . THR A 1 86 ? -14.355 -11.564 31.844 1.00 97.62 86 THR A N 1
ATOM 675 C CA . THR A 1 86 ? -14.172 -12.794 31.060 1.00 97.62 86 THR A CA 1
ATOM 676 C C . THR A 1 86 ? -14.053 -12.508 29.568 1.00 97.62 86 THR A C 1
ATOM 678 O O . THR A 1 86 ? -13.158 -13.048 28.922 1.00 97.62 86 THR A O 1
ATOM 681 N N . ASN A 1 87 ? -14.884 -11.611 29.028 1.00 97.44 87 ASN A N 1
ATOM 682 C CA . ASN A 1 87 ? -14.821 -11.230 27.617 1.00 97.44 87 ASN A CA 1
ATOM 683 C C . ASN A 1 87 ? -13.491 -10.555 27.282 1.00 97.44 87 ASN A C 1
ATOM 685 O O . ASN A 1 87 ? -12.886 -10.867 26.261 1.00 97.44 87 ASN A O 1
ATOM 689 N N . LEU A 1 88 ? -13.006 -9.674 28.161 1.00 97.69 88 LEU A N 1
ATOM 690 C CA . LEU A 1 88 ? -11.709 -9.024 27.996 1.00 97.69 88 LEU A CA 1
ATOM 69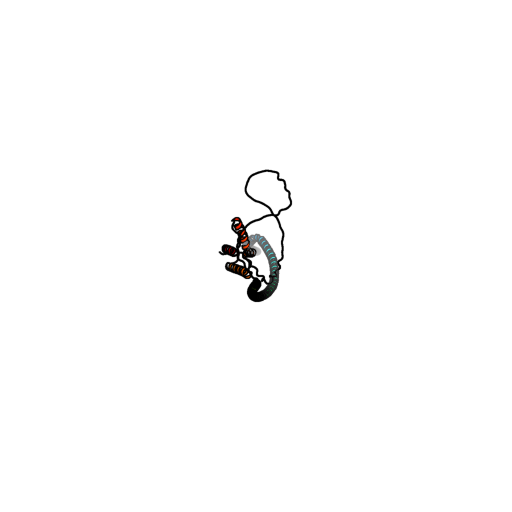1 C C . LEU A 1 88 ? -10.567 -10.051 27.967 1.00 97.69 88 LEU A C 1
ATOM 693 O O . LEU A 1 88 ? -9.645 -9.919 27.169 1.00 97.69 88 LEU A O 1
ATOM 697 N N . SER A 1 89 ? -10.652 -11.090 28.804 1.00 97.12 89 SER A N 1
ATOM 698 C CA . SER A 1 89 ? -9.676 -12.185 28.838 1.00 97.12 89 SER A CA 1
ATOM 699 C C . SER A 1 89 ? -9.665 -12.985 27.529 1.00 97.12 89 SER A C 1
ATOM 701 O O . SER A 1 89 ? -8.603 -13.209 26.952 1.00 97.12 89 SER A O 1
ATOM 703 N N . ILE A 1 90 ? -10.844 -13.347 27.009 1.00 96.94 90 ILE A N 1
ATOM 704 C CA . ILE A 1 90 ? -10.976 -14.062 25.726 1.00 96.94 90 ILE A CA 1
ATOM 705 C C . ILE A 1 90 ? -10.417 -13.215 24.579 1.00 96.94 90 ILE A C 1
ATOM 707 O O . ILE A 1 90 ? -9.586 -13.692 23.809 1.00 96.94 90 ILE A O 1
ATOM 711 N N . LEU A 1 91 ? -10.825 -11.944 24.499 1.00 96.00 91 LEU A N 1
ATOM 712 C CA . LEU A 1 91 ? -10.355 -11.024 23.462 1.00 96.00 91 LEU A CA 1
ATOM 713 C C . LEU A 1 91 ? -8.838 -10.823 23.522 1.00 96.00 91 LEU A C 1
ATOM 715 O O . LEU A 1 91 ? -8.191 -10.746 22.481 1.00 96.00 91 LEU A O 1
ATOM 719 N N . SER A 1 92 ? -8.257 -10.777 24.724 1.00 96.94 92 SER A N 1
ATOM 720 C CA . SER A 1 92 ? -6.808 -10.667 24.900 1.00 96.94 92 SER A CA 1
ATOM 721 C C . SER A 1 92 ? -6.061 -11.896 24.367 1.00 96.94 92 SER A C 1
ATOM 723 O O . SER A 1 92 ? -5.015 -11.749 23.728 1.00 96.94 92 SER A O 1
ATOM 725 N N . GLU A 1 93 ? -6.598 -13.102 24.567 1.00 96.75 93 GLU A N 1
ATOM 726 C CA . GLU A 1 93 ? -6.000 -14.331 24.033 1.00 96.75 93 GLU A CA 1
ATOM 727 C C . GLU A 1 93 ? -6.113 -14.391 22.499 1.00 96.75 93 GLU A C 1
ATOM 729 O O . GLU A 1 93 ? -5.142 -14.706 21.805 1.00 96.75 93 GLU A O 1
ATOM 734 N N . GLU A 1 94 ? -7.270 -14.020 21.943 1.00 97.00 94 GLU A N 1
ATOM 735 C CA . GLU A 1 94 ? -7.466 -13.927 20.491 1.00 97.00 94 GLU A CA 1
ATOM 736 C C . GLU A 1 94 ? -6.514 -12.906 19.852 1.00 97.00 94 GLU A C 1
ATOM 738 O O . GLU A 1 94 ? -5.881 -13.186 18.826 1.00 97.00 94 GLU A O 1
ATOM 743 N N . GLU A 1 95 ? -6.345 -11.745 20.488 1.00 97.75 95 GLU A N 1
ATOM 744 C CA . GLU A 1 95 ? -5.394 -10.720 20.067 1.00 97.75 95 GLU A CA 1
ATOM 745 C C . GLU A 1 95 ? -3.962 -11.276 20.026 1.00 97.75 95 GLU A C 1
ATOM 747 O O . GLU A 1 95 ? -3.230 -11.048 19.057 1.00 97.75 95 GLU A O 1
ATOM 752 N N . LEU A 1 96 ? -3.559 -12.057 21.033 1.00 97.81 96 LEU A N 1
ATOM 753 C CA . LEU A 1 96 ? -2.236 -12.680 21.082 1.00 97.81 96 LEU A CA 1
ATOM 754 C C . LEU A 1 96 ? -2.018 -13.660 19.918 1.00 97.81 96 LEU A C 1
ATOM 756 O O . LEU A 1 96 ? -0.936 -13.684 19.320 1.00 97.81 96 LEU A O 1
ATOM 760 N N . VAL A 1 97 ? -3.033 -14.453 19.565 1.00 97.69 97 VAL A N 1
ATOM 761 C CA . VAL A 1 97 ? -2.978 -15.376 18.419 1.00 97.69 97 VAL A CA 1
ATOM 762 C C . VAL A 1 97 ? -2.813 -14.608 17.108 1.00 97.69 97 VAL A C 1
ATOM 764 O O . VAL A 1 97 ? -1.952 -14.953 16.289 1.00 97.69 97 VAL A O 1
ATOM 767 N N . VAL A 1 98 ? -3.588 -13.538 16.916 1.00 97.94 98 VAL A N 1
ATOM 768 C CA . VAL A 1 98 ? -3.493 -12.687 15.722 1.00 97.94 98 VAL A CA 1
ATOM 769 C C . VAL A 1 98 ? -2.116 -12.030 15.637 1.00 97.94 98 VAL A C 1
ATOM 771 O O . VAL A 1 98 ? -1.476 -12.098 14.586 1.00 97.94 98 VAL A O 1
ATOM 774 N N . ARG A 1 99 ? -1.600 -11.481 16.744 1.00 97.81 99 ARG A N 1
ATOM 775 C CA . ARG A 1 99 ? -0.256 -10.881 16.813 1.00 97.81 99 ARG A CA 1
ATOM 776 C C . ARG A 1 99 ? 0.841 -11.872 16.424 1.00 97.81 99 ARG A C 1
ATOM 778 O O . ARG A 1 99 ? 1.716 -11.530 15.631 1.00 97.81 99 ARG A O 1
ATOM 785 N N . LYS A 1 100 ? 0.775 -13.118 16.907 1.00 98.19 100 LYS A N 1
ATOM 786 C CA . LYS A 1 100 ? 1.718 -14.182 16.510 1.00 98.19 100 LYS A CA 1
ATOM 787 C C . LYS A 1 100 ? 1.649 -14.475 15.010 1.00 98.19 100 LYS A C 1
ATOM 789 O O . LYS A 1 100 ? 2.686 -14.632 14.367 1.00 98.19 100 LYS A O 1
ATOM 794 N N . LYS A 1 101 ? 0.443 -14.529 14.434 1.00 98.31 101 LYS A N 1
ATOM 795 C CA . LYS A 1 101 ? 0.260 -14.766 12.994 1.00 98.31 101 LYS A CA 1
ATOM 796 C C . LYS A 1 101 ? 0.797 -13.609 12.149 1.00 98.31 101 LYS A C 1
ATOM 798 O O . LYS A 1 101 ? 1.449 -13.870 11.142 1.00 98.31 101 LYS A O 1
ATOM 803 N N . ILE A 1 102 ? 0.571 -12.364 12.573 1.00 98.19 102 ILE A N 1
ATOM 804 C CA . ILE A 1 102 ? 1.139 -11.167 11.936 1.00 98.19 102 ILE A CA 1
ATOM 805 C C . ILE A 1 102 ? 2.665 -11.248 11.943 1.00 98.19 102 ILE A C 1
ATOM 807 O O . ILE A 1 102 ? 3.266 -11.203 10.876 1.00 98.19 102 ILE A O 1
ATOM 811 N N . SER A 1 103 ? 3.275 -11.501 13.103 1.00 98.12 103 SER A N 1
ATOM 812 C CA . SER A 1 103 ? 4.734 -11.615 13.218 1.00 98.12 103 SER A CA 1
ATOM 813 C C . SER A 1 103 ? 5.314 -12.711 12.312 1.00 98.12 103 SER A C 1
ATOM 815 O O . SER A 1 103 ? 6.343 -12.511 11.665 1.00 98.12 103 SER A O 1
ATOM 817 N N . LYS A 1 104 ? 4.626 -13.855 12.187 1.00 98.00 104 LYS A N 1
ATOM 818 C CA . LYS A 1 104 ? 5.021 -14.913 11.246 1.00 98.00 104 LYS A CA 1
ATOM 819 C C . LYS A 1 104 ? 4.977 -14.432 9.790 1.00 98.00 104 LYS A C 1
ATOM 821 O O . LYS A 1 104 ? 5.943 -14.634 9.058 1.00 98.00 104 LYS A O 1
ATOM 826 N N . MET A 1 105 ? 3.880 -13.798 9.375 1.00 98.25 105 MET A N 1
ATOM 827 C CA . MET A 1 105 ? 3.727 -13.283 8.008 1.00 98.25 105 MET A CA 1
ATOM 828 C C . MET A 1 105 ? 4.735 -12.171 7.695 1.00 98.25 105 MET A C 1
ATOM 830 O O . MET A 1 105 ? 5.266 -12.129 6.591 1.00 98.25 105 MET A O 1
ATOM 834 N N . GLU A 1 106 ? 5.049 -11.301 8.655 1.00 97.94 106 GLU A N 1
ATOM 835 C CA . GLU A 1 106 ? 6.095 -10.280 8.515 1.00 97.94 106 GLU A CA 1
ATOM 836 C C . GLU A 1 106 ? 7.476 -10.913 8.286 1.00 97.94 106 GLU A C 1
ATOM 838 O O . GLU A 1 106 ? 8.234 -10.456 7.428 1.00 97.94 106 GLU A O 1
ATOM 843 N N . GLY A 1 107 ? 7.784 -12.007 8.990 1.00 98.06 107 GLY A N 1
ATOM 844 C CA . GLY A 1 107 ? 8.999 -12.791 8.761 1.00 98.06 107 GLY A CA 1
ATOM 845 C C . GLY A 1 107 ? 9.061 -13.398 7.355 1.00 98.06 107 GLY A C 1
ATOM 846 O O . GLY A 1 107 ? 10.079 -13.275 6.670 1.00 98.06 107 GLY A O 1
ATOM 847 N N . GLU A 1 108 ? 7.965 -14.004 6.891 1.00 98.25 108 GLU A N 1
ATOM 848 C CA . GLU A 1 108 ? 7.855 -14.549 5.529 1.00 98.25 108 GLU A CA 1
ATOM 849 C C . GLU A 1 108 ? 7.994 -13.450 4.461 1.00 98.25 108 GLU A C 1
ATOM 851 O O . GLU A 1 108 ? 8.745 -13.613 3.497 1.00 98.25 108 GLU A O 1
ATOM 856 N N . LEU A 1 109 ? 7.347 -12.296 4.656 1.00 97.94 109 LEU A N 1
ATOM 857 C CA . LEU A 1 109 ? 7.469 -11.134 3.771 1.00 97.94 109 LEU A CA 1
ATOM 858 C C . LEU A 1 109 ? 8.900 -10.591 3.723 1.00 97.94 109 LEU A C 1
ATOM 860 O O . LEU A 1 109 ? 9.374 -10.227 2.647 1.00 97.94 109 LEU A O 1
ATOM 864 N N . SER A 1 110 ? 9.608 -10.569 4.853 1.00 98.19 110 SER A N 1
ATOM 865 C CA . SER A 1 110 ? 11.015 -10.163 4.911 1.00 98.19 110 SER A CA 1
ATOM 866 C C . SER A 1 110 ? 11.906 -11.092 4.080 1.00 98.19 110 SER A C 1
ATOM 868 O O . SER A 1 110 ? 12.709 -10.628 3.264 1.00 98.19 110 SER A O 1
ATOM 870 N N . LEU A 1 111 ? 11.709 -12.410 4.202 1.00 97.88 111 LEU A N 1
ATOM 871 C CA . LEU A 1 111 ? 12.435 -13.406 3.408 1.00 97.88 111 LEU A CA 1
ATOM 872 C C . LEU A 1 111 ? 12.135 -13.283 1.910 1.00 97.88 111 LEU A C 1
ATOM 874 O O . LEU A 1 111 ? 13.061 -13.287 1.099 1.00 97.88 111 LEU A O 1
ATOM 878 N N . LEU A 1 112 ? 10.863 -13.130 1.534 1.00 97.81 112 LEU A N 1
ATOM 879 C CA . LEU A 1 112 ? 10.468 -12.934 0.137 1.00 97.81 112 LEU A CA 1
ATOM 880 C C . LEU A 1 112 ? 11.029 -11.630 -0.437 1.00 97.81 112 LEU A C 1
ATOM 882 O O . LEU A 1 112 ? 11.516 -11.616 -1.565 1.00 97.81 112 LEU A O 1
ATOM 886 N N . SER A 1 113 ? 11.014 -10.550 0.343 1.00 97.69 113 SER A N 1
ATOM 887 C CA . SER A 1 113 ? 11.593 -9.262 -0.045 1.00 97.69 113 SER A CA 1
ATOM 888 C C . SER A 1 113 ? 13.102 -9.370 -0.275 1.00 97.69 113 SER A C 1
ATOM 890 O O . SER A 1 113 ? 13.618 -8.873 -1.278 1.00 97.69 113 SER A O 1
ATOM 892 N N . LYS A 1 114 ? 13.813 -10.104 0.594 1.00 98.19 114 LYS A N 1
ATOM 893 C CA . LYS A 1 114 ? 15.234 -10.412 0.399 1.00 98.19 114 LYS A CA 1
ATOM 894 C C . LYS A 1 114 ? 15.460 -11.216 -0.881 1.00 98.19 114 LYS A C 1
ATOM 896 O O . LYS A 1 114 ? 16.306 -10.841 -1.686 1.00 98.19 114 LYS A O 1
ATOM 901 N N . ARG A 1 115 ? 14.679 -12.278 -1.100 1.00 97.88 115 ARG A N 1
ATOM 902 C CA . ARG A 1 115 ? 14.817 -13.125 -2.291 1.00 97.88 115 ARG A CA 1
ATOM 903 C C . ARG A 1 115 ? 14.532 -12.362 -3.583 1.00 97.88 115 ARG A C 1
ATOM 905 O O . ARG A 1 115 ? 15.209 -12.583 -4.580 1.00 97.88 115 ARG A O 1
ATOM 912 N N . LYS A 1 116 ? 13.557 -11.452 -3.561 1.00 97.19 116 LYS A N 1
ATOM 913 C CA . LYS A 1 116 ? 13.276 -10.553 -4.682 1.00 97.19 116 LYS A CA 1
ATOM 914 C C . LYS A 1 116 ? 14.501 -9.701 -5.022 1.00 97.19 116 LYS A C 1
ATOM 916 O O . LYS A 1 116 ? 14.866 -9.640 -6.186 1.00 97.19 116 LYS A O 1
ATOM 921 N N . ARG A 1 117 ? 15.155 -9.107 -4.015 1.00 95.81 117 ARG A N 1
ATOM 922 C CA . ARG A 1 117 ? 16.367 -8.299 -4.217 1.00 95.81 117 ARG A CA 1
ATOM 923 C C . ARG A 1 117 ? 17.505 -9.110 -4.835 1.00 95.81 117 ARG A C 1
ATOM 925 O O . ARG A 1 117 ? 18.114 -8.639 -5.779 1.00 95.81 117 ARG A O 1
ATOM 932 N N . GLU A 1 118 ? 17.738 -10.331 -4.351 1.00 96.75 118 GLU A N 1
ATOM 933 C CA . GLU A 1 118 ? 18.754 -11.229 -4.928 1.00 96.75 118 GLU A CA 1
ATOM 934 C C . GLU A 1 118 ? 18.494 -11.497 -6.419 1.00 96.75 118 GLU A C 1
ATOM 936 O O . GLU A 1 118 ? 19.409 -11.423 -7.229 1.00 96.75 118 GLU A O 1
ATOM 941 N N . ILE A 1 119 ? 17.237 -11.757 -6.792 1.00 97.12 119 ILE A N 1
ATOM 942 C CA . ILE A 1 119 ? 16.857 -11.973 -8.195 1.00 97.12 119 ILE A CA 1
ATOM 943 C C . ILE A 1 119 ? 17.022 -10.691 -9.019 1.00 97.12 119 ILE A C 1
ATOM 945 O O . ILE A 1 119 ? 17.495 -10.758 -10.149 1.00 97.12 119 ILE A O 1
ATOM 949 N N . ASP A 1 120 ? 16.632 -9.535 -8.479 1.00 95.56 120 ASP A N 1
ATOM 950 C CA . ASP A 1 120 ? 16.798 -8.248 -9.160 1.00 95.56 120 ASP A CA 1
ATOM 951 C C . ASP A 1 120 ? 18.292 -7.949 -9.414 1.00 95.56 120 ASP A C 1
ATOM 953 O O . ASP A 1 120 ? 18.646 -7.509 -10.510 1.00 95.56 120 ASP A O 1
ATOM 957 N N . ASP A 1 121 ? 19.170 -8.258 -8.451 1.00 95.00 121 ASP A N 1
ATOM 958 C CA . ASP A 1 121 ? 20.627 -8.130 -8.586 1.00 95.00 121 ASP A CA 1
ATOM 959 C C . ASP A 1 121 ? 21.186 -9.098 -9.649 1.00 95.00 121 ASP A C 1
ATOM 961 O O . ASP A 1 121 ? 21.956 -8.682 -10.519 1.00 95.00 121 ASP A O 1
ATOM 965 N N . ASP A 1 122 ? 20.754 -10.365 -9.643 1.00 96.00 122 ASP A N 1
ATOM 966 C CA . ASP A 1 122 ? 21.139 -11.361 -10.654 1.00 96.00 122 ASP A CA 1
ATOM 967 C C . ASP A 1 122 ? 20.711 -10.919 -12.067 1.00 96.00 122 ASP A C 1
ATOM 969 O O . ASP A 1 122 ? 21.505 -10.947 -13.015 1.00 96.00 122 ASP A O 1
ATOM 973 N N . ILE A 1 123 ? 19.469 -10.439 -12.211 1.00 95.06 123 ILE A N 1
ATOM 974 C CA . ILE A 1 123 ? 18.949 -9.900 -13.474 1.00 95.06 123 ILE A CA 1
ATOM 975 C C . ILE A 1 123 ? 19.774 -8.690 -13.914 1.00 95.06 123 ILE A C 1
ATOM 977 O O . ILE A 1 123 ? 20.112 -8.583 -15.094 1.00 95.06 123 ILE A O 1
ATOM 981 N N . ALA A 1 124 ? 20.116 -7.780 -12.999 1.00 93.69 124 ALA A N 1
ATOM 982 C CA . ALA A 1 124 ? 20.912 -6.602 -13.323 1.00 93.69 124 ALA A CA 1
ATOM 983 C C . ALA A 1 124 ? 22.293 -6.986 -13.876 1.00 93.69 124 ALA A C 1
ATOM 985 O O . ALA A 1 124 ? 22.732 -6.423 -14.885 1.00 93.69 124 ALA A O 1
ATOM 986 N N . VAL A 1 125 ? 22.950 -7.982 -13.271 1.00 94.50 125 VAL A N 1
ATOM 987 C CA . VAL A 1 125 ? 24.237 -8.512 -13.744 1.00 94.50 125 VAL A CA 1
ATOM 988 C C . VAL A 1 125 ? 24.113 -9.098 -15.151 1.00 94.50 125 VAL A C 1
ATOM 990 O O . VAL A 1 125 ? 24.951 -8.822 -16.016 1.00 94.50 125 VAL A O 1
ATOM 993 N N . ASP A 1 126 ? 23.075 -9.888 -15.416 1.00 95.69 126 ASP A N 1
ATOM 994 C CA . ASP A 1 126 ? 22.890 -10.513 -16.726 1.00 95.69 126 ASP A CA 1
ATOM 995 C C . ASP A 1 126 ? 22.503 -9.506 -17.815 1.00 95.69 126 ASP A C 1
ATOM 997 O O . ASP A 1 126 ? 23.027 -9.574 -18.932 1.00 95.69 126 ASP A O 1
ATOM 1001 N N . VAL A 1 127 ? 21.670 -8.516 -17.487 1.00 94.94 127 VAL A N 1
ATOM 1002 C CA . VAL A 1 127 ? 21.365 -7.390 -18.379 1.00 94.94 127 VAL A CA 1
ATOM 1003 C C . VAL A 1 127 ? 22.637 -6.612 -18.712 1.00 94.94 127 VAL A C 1
ATOM 1005 O O . VAL A 1 127 ? 22.863 -6.300 -19.881 1.00 94.94 127 VAL A O 1
ATOM 1008 N N . PHE A 1 128 ? 23.508 -6.351 -17.734 1.00 92.38 128 PHE A N 1
ATOM 1009 C CA . PHE A 1 128 ? 24.776 -5.657 -17.970 1.00 92.38 128 PHE A CA 1
ATOM 1010 C C . PHE A 1 128 ? 25.680 -6.427 -18.944 1.00 92.38 128 PHE A C 1
ATOM 1012 O O . PHE A 1 128 ? 26.132 -5.870 -19.947 1.00 92.38 128 PHE A O 1
ATOM 1019 N N . LYS A 1 129 ? 25.862 -7.737 -18.728 1.00 92.06 129 LYS A N 1
ATOM 1020 C CA . LYS A 1 129 ? 26.609 -8.605 -19.659 1.00 92.06 129 LYS A CA 1
ATOM 1021 C C . LYS A 1 129 ? 25.997 -8.601 -21.061 1.00 92.06 129 LYS A C 1
ATOM 1023 O O . LYS A 1 129 ? 26.719 -8.659 -22.058 1.00 92.06 129 LYS A O 1
ATOM 1028 N N . LEU A 1 130 ? 24.667 -8.580 -21.160 1.00 93.12 130 LEU A N 1
ATOM 1029 C CA . LEU A 1 130 ? 23.979 -8.539 -22.447 1.00 93.12 130 LEU A CA 1
ATOM 1030 C C . LEU A 1 130 ? 24.231 -7.211 -23.170 1.00 93.12 130 LEU A C 1
ATOM 1032 O O . LEU A 1 130 ? 24.486 -7.227 -24.374 1.00 93.12 130 LEU A O 1
ATOM 1036 N N . ILE A 1 131 ? 24.220 -6.087 -22.449 1.00 89.62 131 ILE A N 1
ATOM 1037 C CA . ILE A 1 131 ? 24.550 -4.761 -22.990 1.00 89.62 131 ILE A CA 1
ATOM 1038 C C . ILE A 1 131 ? 25.979 -4.746 -23.546 1.00 89.62 131 ILE A C 1
ATOM 1040 O O . ILE A 1 131 ? 26.170 -4.346 -24.695 1.00 89.62 131 ILE A O 1
ATOM 1044 N N . GLU A 1 132 ? 26.972 -5.242 -22.801 1.00 89.75 132 GLU A N 1
ATOM 1045 C CA . GLU A 1 132 ? 28.367 -5.317 -23.275 1.00 89.75 132 GLU A CA 1
ATOM 1046 C C . GLU A 1 132 ? 28.504 -6.136 -24.569 1.00 89.75 132 GLU A C 1
ATOM 1048 O O . GLU A 1 132 ? 29.170 -5.724 -25.530 1.00 89.75 132 GLU A O 1
ATOM 1053 N N . LYS A 1 133 ? 27.824 -7.288 -24.632 1.00 93.00 133 LYS A N 1
ATOM 1054 C CA . LYS A 1 133 ? 27.783 -8.117 -25.844 1.00 93.00 133 LYS A CA 1
ATOM 1055 C C . LYS A 1 133 ? 27.131 -7.376 -27.010 1.00 93.00 133 LYS A C 1
ATOM 1057 O O . LYS A 1 133 ? 27.654 -7.425 -28.122 1.00 93.00 133 LYS A O 1
ATOM 1062 N N . ASN A 1 134 ? 26.034 -6.659 -26.767 1.00 90.62 134 ASN A N 1
ATOM 1063 C CA . ASN A 1 134 ? 25.331 -5.883 -27.791 1.00 90.62 134 ASN A CA 1
ATOM 1064 C C . ASN A 1 134 ? 26.198 -4.745 -28.352 1.00 90.62 134 ASN A C 1
ATOM 1066 O O . ASN A 1 134 ? 26.238 -4.532 -29.564 1.00 90.62 134 ASN A O 1
ATOM 1070 N N . LEU A 1 135 ? 26.959 -4.055 -27.495 1.00 88.50 135 LEU A N 1
ATOM 1071 C CA . LEU A 1 135 ? 27.925 -3.038 -27.923 1.00 88.50 135 LEU A CA 1
ATOM 1072 C C . LEU A 1 135 ? 29.017 -3.638 -28.818 1.00 88.50 135 LEU A C 1
ATOM 1074 O O . LEU A 1 135 ? 29.351 -3.079 -29.866 1.00 88.50 135 LEU A O 1
ATOM 1078 N N . THR A 1 136 ? 29.530 -4.813 -28.447 1.00 93.06 136 THR A N 1
ATOM 1079 C CA . THR A 1 136 ? 30.532 -5.536 -29.244 1.00 93.06 136 THR A CA 1
ATOM 1080 C C . THR A 1 136 ? 29.974 -5.950 -30.608 1.00 93.06 136 THR A C 1
ATOM 1082 O O . THR A 1 136 ? 30.643 -5.763 -31.630 1.00 93.06 136 THR A O 1
ATOM 1085 N N . LEU A 1 137 ? 28.738 -6.461 -30.643 1.00 93.94 137 LEU A N 1
ATOM 1086 C CA . LEU A 1 137 ? 28.038 -6.818 -31.878 1.00 93.94 137 LEU A CA 1
ATOM 1087 C C . LEU A 1 137 ? 27.847 -5.604 -32.789 1.00 93.94 137 LEU A C 1
ATOM 1089 O O . LEU A 1 137 ? 28.250 -5.668 -33.949 1.00 93.94 137 LEU A O 1
ATOM 1093 N N . ARG A 1 138 ? 27.367 -4.467 -32.267 1.00 89.38 138 ARG A N 1
ATOM 1094 C CA . ARG A 1 138 ? 27.261 -3.221 -33.049 1.00 89.38 138 ARG A CA 1
ATOM 1095 C C . ARG A 1 138 ? 28.612 -2.798 -33.638 1.00 89.38 138 ARG A C 1
ATOM 1097 O O . ARG A 1 138 ? 28.689 -2.396 -34.799 1.00 89.38 138 ARG A O 1
ATOM 1104 N N . GLY A 1 139 ? 29.701 -2.935 -32.879 1.00 84.50 139 GLY A N 1
ATOM 1105 C CA . GLY A 1 139 ? 31.054 -2.667 -33.377 1.00 84.50 139 GLY A CA 1
ATOM 1106 C C . GLY A 1 139 ? 31.470 -3.584 -34.536 1.00 84.50 139 GLY A C 1
ATOM 1107 O O . GLY A 1 139 ? 32.082 -3.128 -35.506 1.00 84.50 139 GLY A O 1
ATOM 1108 N N . LEU A 1 140 ? 31.127 -4.874 -34.465 1.00 93.75 140 LEU A N 1
ATOM 1109 C CA . LEU A 1 140 ? 31.359 -5.839 -35.546 1.00 93.75 140 LEU A CA 1
ATOM 1110 C C . LEU A 1 140 ? 30.497 -5.542 -36.780 1.00 93.75 140 LEU A C 1
ATOM 1112 O O . LEU A 1 140 ? 31.012 -5.593 -37.896 1.00 93.75 140 LEU A O 1
ATOM 1116 N N . GLU A 1 141 ? 29.228 -5.178 -36.600 1.00 90.69 141 GLU A N 1
ATOM 1117 C CA . GLU A 1 141 ? 28.318 -4.800 -37.688 1.00 90.69 141 GLU A CA 1
ATOM 1118 C C . GLU A 1 141 ? 28.839 -3.599 -38.483 1.00 90.69 141 GLU A C 1
ATOM 1120 O O . GLU A 1 141 ? 28.798 -3.602 -39.715 1.00 90.69 141 GLU A O 1
ATOM 1125 N N . VAL A 1 142 ? 29.385 -2.586 -37.799 1.00 91.75 142 VAL A N 1
ATOM 1126 C CA . VAL A 1 142 ? 30.020 -1.434 -38.456 1.00 91.75 142 VAL A CA 1
ATOM 1127 C C . VAL A 1 142 ? 31.225 -1.881 -39.284 1.00 91.75 142 VAL A C 1
ATOM 1129 O O . VAL A 1 142 ? 31.353 -1.476 -40.440 1.00 91.75 142 VAL A O 1
ATOM 1132 N N . ARG A 1 143 ? 32.082 -2.760 -38.743 1.00 92.75 143 ARG A N 1
ATOM 1133 C CA . ARG A 1 143 ? 33.230 -3.303 -39.493 1.00 92.75 143 ARG A CA 1
ATOM 1134 C C . ARG A 1 143 ? 32.792 -4.102 -40.717 1.00 92.75 143 ARG A C 1
ATOM 1136 O O . ARG A 1 143 ? 33.344 -3.891 -41.794 1.00 92.75 143 ARG A O 1
ATOM 1143 N N . LEU A 1 144 ? 31.787 -4.968 -40.582 1.00 92.88 144 LEU A N 1
ATOM 1144 C CA . LEU A 1 144 ? 31.205 -5.716 -41.702 1.00 92.88 144 LEU A CA 1
ATOM 1145 C C . LEU A 1 144 ? 30.642 -4.779 -42.773 1.00 92.88 144 LEU A C 1
ATOM 1147 O O . LEU A 1 144 ? 30.853 -5.015 -43.960 1.00 92.88 144 LEU A O 1
ATOM 1151 N N . ARG A 1 145 ? 29.983 -3.686 -42.372 1.00 94.00 145 ARG A N 1
ATOM 1152 C CA . ARG A 1 145 ? 29.472 -2.666 -43.297 1.00 94.00 145 ARG A CA 1
ATOM 1153 C C . ARG A 1 145 ? 30.599 -1.955 -44.050 1.00 94.00 145 ARG A C 1
ATOM 1155 O O . ARG A 1 145 ? 30.480 -1.757 -45.254 1.00 94.00 145 ARG A O 1
ATOM 1162 N N . CYS A 1 146 ? 31.698 -1.614 -43.374 1.00 87.19 146 CYS A N 1
ATOM 1163 C CA . CYS A 1 146 ? 32.880 -1.033 -44.019 1.00 87.19 146 CYS A CA 1
ATOM 1164 C C . CYS A 1 146 ? 33.549 -2.012 -44.991 1.00 87.19 146 CYS A C 1
ATOM 1166 O O . CYS A 1 146 ? 33.914 -1.618 -46.094 1.00 87.19 146 CYS A O 1
ATOM 1168 N N . MET A 1 147 ? 33.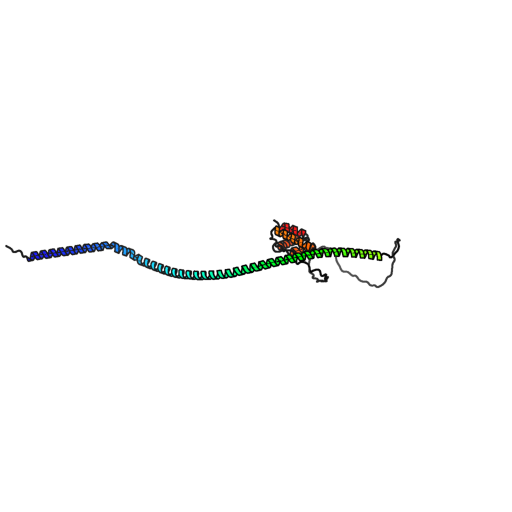690 -3.284 -44.607 1.00 95.12 147 MET A N 1
ATOM 1169 C CA . MET A 1 147 ? 34.241 -4.311 -45.498 1.00 95.12 147 MET A CA 1
ATOM 1170 C C . MET A 1 147 ? 33.355 -4.533 -46.723 1.00 95.12 147 MET A C 1
ATOM 1172 O O . MET A 1 147 ? 33.876 -4.640 -47.826 1.00 95.12 147 MET A O 1
ATOM 1176 N N . ARG A 1 148 ? 32.028 -4.539 -46.546 1.00 93.88 148 ARG A N 1
ATOM 1177 C CA . ARG A 1 148 ? 31.071 -4.634 -47.653 1.00 93.88 148 ARG A CA 1
ATOM 1178 C C . ARG A 1 148 ? 31.239 -3.484 -48.643 1.00 93.88 148 ARG A C 1
ATOM 1180 O O . ARG A 1 148 ? 31.417 -3.749 -49.819 1.00 93.88 148 ARG A O 1
ATOM 1187 N N . ARG A 1 149 ? 31.298 -2.239 -48.159 1.00 90.12 149 ARG A N 1
ATOM 1188 C CA . ARG A 1 149 ? 31.491 -1.068 -49.028 1.00 90.12 149 ARG A CA 1
ATOM 1189 C C . ARG A 1 149 ? 32.793 -1.146 -49.834 1.00 90.12 149 ARG A C 1
ATOM 1191 O O . ARG A 1 149 ? 32.791 -0.841 -51.014 1.00 90.12 149 ARG A O 1
ATOM 1198 N N . ARG A 1 150 ? 33.883 -1.620 -49.222 1.00 91.19 150 ARG A N 1
ATOM 1199 C CA . ARG A 1 150 ? 35.156 -1.838 -49.931 1.00 91.19 150 ARG A CA 1
ATOM 1200 C C . ARG A 1 150 ? 35.074 -2.937 -50.992 1.00 91.19 150 ARG A C 1
ATOM 1202 O O . ARG A 1 150 ? 35.760 -2.847 -52.001 1.00 91.19 150 ARG A O 1
ATOM 1209 N N . LEU A 1 151 ? 34.290 -3.990 -50.756 1.00 90.31 151 LEU A N 1
ATOM 1210 C CA . LEU A 1 151 ? 34.046 -5.022 -51.768 1.00 90.31 151 LEU A CA 1
ATOM 1211 C C . LEU A 1 151 ? 33.233 -4.463 -52.939 1.00 90.31 151 LEU A C 1
ATOM 1213 O O . LEU A 1 151 ? 33.560 -4.784 -54.076 1.00 90.31 151 LEU A O 1
ATOM 1217 N N . ASP A 1 152 ? 32.242 -3.611 -52.665 1.00 89.38 152 ASP A N 1
ATOM 1218 C CA . ASP A 1 152 ? 31.464 -2.921 -53.700 1.00 89.38 152 ASP A CA 1
ATOM 1219 C C . ASP A 1 152 ? 32.373 -2.001 -54.541 1.00 89.38 152 ASP A C 1
ATOM 1221 O O . ASP A 1 152 ? 32.360 -2.094 -55.762 1.00 89.38 152 ASP A O 1
ATOM 1225 N N . GLU A 1 153 ? 33.251 -1.214 -53.901 1.00 87.69 153 GLU A N 1
ATOM 1226 C CA . GLU A 1 153 ? 34.250 -0.362 -54.576 1.00 87.69 153 GLU A CA 1
ATOM 1227 C C . GLU A 1 153 ? 35.181 -1.170 -55.499 1.00 87.69 153 GLU A C 1
ATOM 1229 O O . GLU A 1 153 ? 35.367 -0.821 -56.661 1.00 87.69 153 GLU A O 1
ATOM 1234 N N . ILE A 1 154 ? 35.728 -2.291 -55.013 1.00 89.75 154 ILE A N 1
ATOM 1235 C CA . ILE A 1 154 ? 36.585 -3.169 -55.829 1.00 89.75 154 ILE A CA 1
ATOM 1236 C C . ILE A 1 154 ? 35.795 -3.773 -56.997 1.00 89.75 154 ILE A C 1
ATOM 1238 O O . ILE A 1 154 ? 36.326 -3.926 -58.095 1.00 89.75 154 ILE A O 1
ATOM 1242 N N . ASN A 1 155 ? 34.537 -4.150 -56.769 1.00 85.56 155 ASN A N 1
ATOM 1243 C CA . ASN A 1 155 ? 33.685 -4.720 -57.804 1.00 85.56 155 ASN A CA 1
ATOM 1244 C C . ASN A 1 155 ? 33.335 -3.687 -58.891 1.00 85.56 155 ASN A C 1
ATOM 1246 O O . ASN A 1 155 ? 33.320 -4.038 -60.071 1.00 85.56 155 ASN A O 1
ATOM 1250 N N . ASP A 1 156 ? 33.125 -2.425 -58.514 1.00 84.19 156 ASP A N 1
ATOM 1251 C CA . ASP A 1 156 ? 32.917 -1.311 -59.444 1.00 84.19 156 ASP A CA 1
ATOM 1252 C C . ASP A 1 156 ? 34.191 -0.999 -60.249 1.00 84.19 156 ASP A C 1
ATOM 1254 O O . ASP A 1 156 ? 34.120 -0.832 -61.468 1.00 84.19 156 ASP A O 1
ATOM 1258 N N . ASP A 1 157 ? 35.368 -1.014 -59.614 1.00 82.31 157 ASP A N 1
ATOM 1259 C CA . ASP A 1 157 ? 36.662 -0.833 -60.291 1.00 82.31 157 ASP A CA 1
ATOM 1260 C C . ASP A 1 157 ? 36.944 -1.952 -61.312 1.00 82.31 157 ASP A C 1
ATOM 1262 O O . ASP A 1 157 ? 37.470 -1.708 -62.404 1.00 82.31 157 ASP A O 1
ATOM 1266 N N . LEU A 1 158 ? 36.558 -3.191 -60.987 1.00 74.44 158 LEU A N 1
ATOM 1267 C CA . LEU A 1 158 ? 36.652 -4.333 -61.900 1.00 74.44 158 LEU A CA 1
ATOM 1268 C C . LEU A 1 158 ? 35.603 -4.267 -63.026 1.00 74.44 158 LEU A C 1
ATOM 1270 O O . LEU A 1 158 ? 35.895 -4.671 -64.152 1.00 74.44 158 LEU A O 1
ATOM 1274 N N . GLY A 1 159 ? 34.409 -3.729 -62.754 1.00 62.41 159 GLY A N 1
ATOM 1275 C CA . GLY A 1 159 ? 33.344 -3.509 -63.741 1.00 62.41 159 GLY A CA 1
ATOM 1276 C C . GLY A 1 159 ? 33.570 -2.301 -64.663 1.00 62.41 159 GLY A C 1
ATOM 1277 O O . GLY A 1 159 ? 33.037 -2.267 -65.770 1.00 62.41 159 GLY A O 1
ATOM 1278 N N . GLY A 1 160 ? 34.392 -1.333 -64.245 1.00 56.19 160 GLY A N 1
ATOM 1279 C CA . GLY A 1 160 ? 34.715 -0.107 -64.985 1.00 56.19 160 GLY A CA 1
ATOM 1280 C C . GLY A 1 160 ? 35.764 -0.260 -66.092 1.00 56.19 160 GLY A C 1
ATOM 1281 O O . GLY A 1 160 ? 36.045 0.698 -66.811 1.00 56.19 160 GLY A O 1
ATOM 1282 N N . SER A 1 161 ? 36.335 -1.453 -66.284 1.00 53.12 161 SER A N 1
ATOM 1283 C CA . SER A 1 161 ? 37.294 -1.728 -67.364 1.00 53.12 161 SER A CA 1
ATOM 1284 C C . SER A 1 161 ? 36.608 -2.083 -68.691 1.00 53.12 161 SER A C 1
ATOM 1286 O O . SER A 1 161 ? 36.923 -3.095 -69.317 1.00 53.12 161 SER A O 1
ATOM 1288 N N . GLN A 1 162 ? 35.700 -1.222 -69.164 1.00 48.19 162 GLN A N 1
ATOM 1289 C CA . GLN A 1 162 ? 35.350 -1.161 -70.584 1.00 48.19 162 GLN A CA 1
ATOM 1290 C C . GLN A 1 162 ? 35.570 0.263 -71.111 1.00 48.19 162 GLN A C 1
ATOM 1292 O O . GLN A 1 162 ? 35.072 1.259 -70.600 1.00 48.19 162 GLN A O 1
ATOM 1297 N N . CYS A 1 163 ? 36.444 0.317 -72.104 1.00 41.59 163 CYS A N 1
ATOM 1298 C CA . CYS A 1 163 ? 37.095 1.465 -72.706 1.00 41.59 163 CYS A CA 1
ATOM 1299 C C . CYS A 1 163 ? 36.168 2.494 -73.383 1.00 41.59 163 CYS A C 1
ATOM 1301 O O . CYS A 1 163 ? 35.166 2.144 -73.995 1.00 41.59 163 CYS A O 1
ATOM 1303 N N . GLY A 1 164 ? 36.654 3.743 -73.450 1.00 41.47 164 GLY A N 1
ATOM 1304 C CA . GLY A 1 164 ? 36.718 4.452 -74.736 1.00 41.47 164 GLY A CA 1
ATOM 1305 C C . GLY A 1 164 ? 35.930 5.760 -74.890 1.00 41.47 164 GLY A C 1
ATOM 1306 O O . GLY A 1 164 ? 34.723 5.751 -75.059 1.00 41.47 164 GLY A O 1
ATOM 1307 N N . PHE A 1 165 ? 36.676 6.871 -74.955 1.00 42.19 165 PHE A N 1
ATOM 1308 C CA . PHE A 1 165 ? 36.549 7.953 -75.950 1.00 42.19 165 PHE A CA 1
ATOM 1309 C C . PHE A 1 165 ? 35.145 8.463 -76.356 1.00 42.19 165 PHE A C 1
ATOM 1311 O O . PHE A 1 165 ? 34.492 7.878 -77.211 1.00 42.19 165 PHE A O 1
ATOM 1318 N N . ASN A 1 166 ? 34.782 9.681 -75.921 1.00 38.78 166 ASN A N 1
ATOM 1319 C CA . ASN A 1 166 ? 34.716 10.850 -76.823 1.00 38.78 166 ASN A CA 1
ATOM 1320 C C . ASN A 1 166 ? 34.310 12.150 -76.102 1.00 38.78 166 ASN A C 1
ATOM 1322 O O . ASN A 1 166 ? 33.230 12.270 -75.530 1.00 38.78 166 ASN A O 1
ATOM 1326 N N . ARG A 1 167 ? 35.175 13.167 -76.217 1.00 44.97 167 ARG A N 1
ATOM 1327 C CA . ARG A 1 167 ? 34.801 14.586 -76.127 1.00 44.97 167 ARG A CA 1
ATOM 1328 C C . ARG A 1 167 ? 34.335 15.029 -77.513 1.00 44.97 167 ARG A C 1
ATOM 1330 O O . ARG A 1 167 ? 35.076 14.841 -78.471 1.00 44.97 167 ARG A O 1
ATOM 1337 N N . GLY A 1 168 ? 33.185 15.687 -77.609 1.00 34.47 168 GLY A N 1
ATOM 1338 C CA . GLY A 1 168 ? 32.766 16.358 -78.839 1.00 34.47 168 GLY A CA 1
ATOM 1339 C C . GLY A 1 168 ? 31.408 17.036 -78.699 1.00 34.47 168 GLY A C 1
ATOM 1340 O O . GLY A 1 168 ? 30.408 16.373 -78.465 1.00 34.47 168 GLY A O 1
ATOM 1341 N N . HIS A 1 169 ? 31.410 18.364 -78.812 1.00 44.00 169 HIS A N 1
ATOM 1342 C CA . HIS A 1 169 ? 30.248 19.233 -79.012 1.00 44.00 169 HIS A CA 1
ATOM 1343 C C . HIS A 1 169 ? 29.299 18.726 -80.116 1.00 44.00 169 HIS A C 1
ATOM 1345 O O . HIS A 1 169 ? 29.782 18.183 -81.101 1.00 44.00 169 HIS A O 1
ATOM 1351 N N . HIS A 1 170 ? 27.994 19.020 -80.018 1.00 38.88 170 HIS A N 1
ATOM 1352 C CA . HIS A 1 170 ? 27.292 19.920 -80.953 1.00 38.88 170 HIS A CA 1
ATOM 1353 C C . HIS A 1 170 ? 25.822 20.150 -80.547 1.00 38.88 170 HIS A C 1
ATOM 1355 O O . HIS A 1 170 ? 25.084 19.226 -80.221 1.00 38.88 170 HIS A O 1
ATOM 1361 N N . HIS A 1 171 ? 25.431 21.427 -80.577 1.00 40.28 171 HIS A N 1
ATOM 1362 C CA . HIS A 1 171 ? 24.058 21.929 -80.632 1.00 40.28 171 HIS A CA 1
ATOM 1363 C C . HIS A 1 171 ? 23.325 21.462 -81.902 1.00 40.28 171 HIS A C 1
ATOM 1365 O O . HIS A 1 171 ? 23.968 21.368 -82.945 1.00 40.28 171 HIS A O 1
ATOM 1371 N N . SER A 1 172 ? 21.991 21.329 -81.818 1.00 35.28 172 SER A N 1
ATOM 1372 C CA . SER A 1 172 ? 20.979 21.867 -82.763 1.00 35.28 172 SER A CA 1
ATOM 1373 C C . SER A 1 172 ? 19.772 20.926 -82.942 1.00 35.28 172 SER A C 1
ATOM 1375 O O . SER A 1 172 ? 19.897 19.789 -83.381 1.00 35.28 172 SER A O 1
ATOM 1377 N N . ASP A 1 173 ? 18.620 21.454 -82.523 1.00 31.23 173 ASP A N 1
ATOM 1378 C CA . ASP A 1 173 ? 17.330 21.535 -83.223 1.00 31.23 173 ASP A CA 1
ATOM 1379 C C . ASP A 1 173 ? 16.589 20.289 -83.752 1.00 31.23 173 ASP A C 1
ATOM 1381 O O . ASP A 1 173 ? 16.926 19.665 -84.749 1.00 31.23 173 ASP A O 1
ATOM 1385 N N . ASN A 1 174 ? 15.435 20.068 -83.112 1.00 36.44 174 ASN A N 1
ATOM 1386 C CA . ASN A 1 174 ? 14.089 20.200 -83.688 1.00 36.44 174 ASN A CA 1
ATOM 1387 C C . ASN A 1 174 ? 13.802 19.593 -85.076 1.00 36.44 174 ASN A C 1
ATOM 1389 O O . ASN A 1 174 ? 14.117 20.193 -86.098 1.00 36.44 174 ASN A O 1
ATOM 1393 N N . THR A 1 175 ? 13.032 18.501 -85.105 1.00 34.47 175 THR A N 1
ATOM 1394 C CA . THR A 1 175 ? 11.945 18.173 -86.068 1.00 34.47 175 THR A CA 1
ATOM 1395 C C . THR A 1 175 ? 11.420 16.781 -85.674 1.00 34.47 175 THR A C 1
ATOM 1397 O O . THR A 1 175 ? 12.205 15.891 -85.393 1.00 34.47 175 THR A O 1
ATOM 1400 N N . GLY A 1 176 ? 10.136 16.472 -85.506 1.00 30.62 176 GLY A N 1
ATOM 1401 C CA . GLY A 1 176 ? 8.939 16.963 -86.170 1.00 30.62 176 GLY A CA 1
ATOM 1402 C C . GLY A 1 176 ? 8.284 15.788 -86.912 1.00 30.62 176 GLY A C 1
ATOM 1403 O O . GLY A 1 176 ? 8.792 15.373 -87.944 1.00 30.62 176 GLY A O 1
ATOM 1404 N N . ASN A 1 177 ? 7.132 15.338 -86.395 1.00 35.12 177 ASN A N 1
ATOM 1405 C CA . ASN A 1 177 ? 6.071 14.534 -87.033 1.00 35.12 177 ASN A CA 1
ATOM 1406 C C . ASN A 1 177 ? 6.188 12.994 -87.082 1.00 35.12 177 ASN A C 1
ATOM 1408 O O . ASN A 1 177 ? 6.965 12.428 -87.840 1.00 35.12 177 ASN A O 1
ATOM 1412 N N . ASN A 1 178 ? 5.211 12.313 -86.463 1.00 33.94 178 ASN A N 1
ATOM 1413 C CA . ASN A 1 178 ? 4.037 11.894 -87.240 1.00 33.94 178 ASN A CA 1
ATOM 1414 C C . ASN A 1 178 ? 2.791 11.604 -86.384 1.00 33.94 178 ASN A C 1
ATOM 1416 O O . ASN A 1 178 ? 2.835 10.873 -85.397 1.00 33.94 178 ASN A O 1
ATOM 1420 N N . LEU A 1 179 ? 1.693 12.224 -86.826 1.00 34.94 179 LEU A N 1
ATOM 1421 C CA . LEU A 1 179 ? 0.296 12.042 -86.434 1.00 34.94 179 LEU A CA 1
ATOM 1422 C C . LEU A 1 179 ? -0.153 10.595 -86.715 1.00 34.94 179 LEU A C 1
ATOM 1424 O O . LEU A 1 179 ? 0.411 9.930 -87.578 1.00 34.94 179 LEU A O 1
ATOM 1428 N N . SER A 1 180 ? -1.149 10.021 -86.044 1.00 34.19 180 SER A N 1
ATOM 1429 C CA . SER A 1 180 ? -2.604 10.255 -86.176 1.00 34.19 180 SER A CA 1
ATOM 1430 C C . SER A 1 180 ? -3.240 9.031 -85.483 1.00 34.19 180 SER A C 1
ATOM 1432 O O . SER A 1 180 ? -2.651 7.958 -85.538 1.00 34.19 180 SER A O 1
ATOM 1434 N N . ASN A 1 181 ? -4.393 8.997 -84.822 1.00 33.69 181 ASN A N 1
ATOM 1435 C CA . ASN A 1 181 ? -5.731 9.524 -85.096 1.00 33.69 181 ASN A CA 1
ATOM 1436 C C . ASN A 1 181 ? -6.582 8.998 -83.901 1.00 33.69 181 ASN A C 1
ATOM 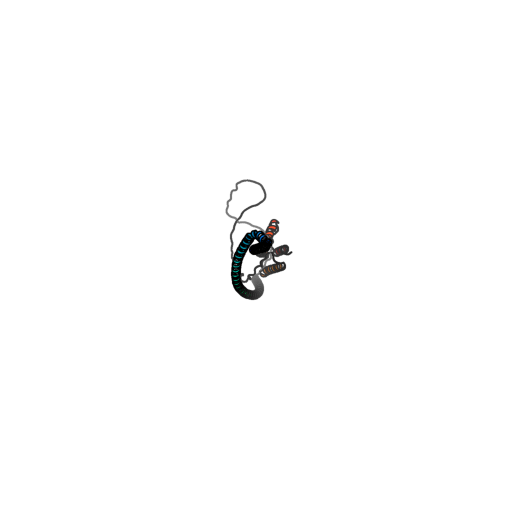1438 O O . ASN A 1 181 ? -6.377 7.863 -83.479 1.00 33.69 181 ASN A O 1
ATOM 1442 N N . ASN A 1 182 ? -7.509 9.719 -83.268 1.00 36.84 182 ASN A N 1
ATOM 1443 C CA . ASN A 1 182 ? -8.823 10.044 -83.817 1.00 36.84 182 ASN A CA 1
ATOM 1444 C C . ASN A 1 182 ? -9.566 11.099 -82.966 1.00 36.84 182 ASN A C 1
ATOM 1446 O O . ASN A 1 182 ? -9.610 11.022 -81.740 1.00 36.84 182 ASN A O 1
ATOM 1450 N N . ASN A 1 183 ? -10.209 12.016 -83.697 1.00 34.66 183 ASN A N 1
ATOM 1451 C CA . ASN A 1 183 ? -11.332 12.912 -83.367 1.00 34.66 183 ASN A CA 1
ATOM 1452 C C . ASN A 1 183 ? -12.415 12.268 -82.454 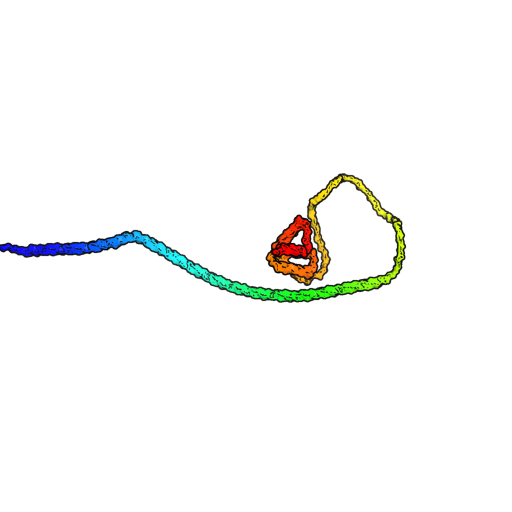1.00 34.66 183 ASN A C 1
ATOM 1454 O O . ASN A 1 183 ? -12.602 11.060 -82.511 1.00 34.66 183 ASN A O 1
ATOM 1458 N N . ARG A 1 184 ? -13.266 12.977 -81.687 1.00 29.95 184 ARG A N 1
ATOM 1459 C CA . ARG A 1 184 ? -13.985 14.230 -81.999 1.00 29.95 184 ARG A CA 1
ATOM 1460 C C . ARG A 1 184 ? -14.700 14.801 -80.745 1.00 29.95 184 ARG A C 1
ATOM 1462 O O . ARG A 1 184 ? -15.531 14.125 -80.153 1.00 29.95 184 ARG A O 1
ATOM 1469 N N . ILE A 1 185 ? -14.369 16.043 -80.382 1.00 36.59 185 ILE A N 1
ATOM 1470 C CA . ILE A 1 185 ? -15.231 17.233 -80.133 1.00 36.59 185 ILE A CA 1
ATOM 1471 C C . ILE A 1 185 ? -16.769 16.965 -80.208 1.00 36.59 185 ILE A C 1
ATOM 1473 O O . ILE A 1 185 ? -17.209 16.303 -81.141 1.00 36.59 185 ILE A O 1
ATOM 1477 N N . ASN A 1 186 ? -17.686 17.525 -79.400 1.00 33.19 186 ASN A N 1
ATOM 1478 C CA . ASN A 1 186 ? -17.836 18.935 -79.020 1.00 33.19 186 ASN A CA 1
ATOM 1479 C C . ASN A 1 186 ? -19.099 19.146 -78.146 1.00 33.19 186 ASN A C 1
ATOM 1481 O O . ASN A 1 186 ? -20.076 18.428 -78.348 1.00 33.19 186 ASN A O 1
ATOM 1485 N N . LEU A 1 187 ? -19.094 20.180 -77.291 1.00 34.53 187 LEU A N 1
ATOM 1486 C CA . LEU A 1 187 ? -20.102 21.260 -77.174 1.00 34.53 187 LEU A CA 1
ATOM 1487 C C . LEU A 1 187 ? -20.221 21.807 -75.739 1.00 34.53 187 LEU A C 1
ATOM 1489 O O . LEU A 1 187 ? -20.817 21.203 -74.853 1.00 34.53 187 LEU A O 1
ATOM 1493 N N . ASN A 1 188 ? -19.716 23.028 -75.568 1.00 33.19 188 ASN A N 1
ATOM 1494 C CA . ASN A 1 188 ? -20.151 23.972 -74.540 1.00 33.19 188 ASN A CA 1
ATOM 1495 C C . ASN A 1 188 ? -21.601 24.407 -74.799 1.00 33.19 188 ASN A C 1
ATOM 1497 O O . ASN A 1 188 ? -21.918 24.688 -75.956 1.00 33.19 188 ASN A O 1
ATOM 1501 N N . ARG A 1 189 ? -22.396 24.657 -73.742 1.00 29.53 189 ARG A N 1
ATOM 1502 C CA . ARG A 1 189 ? -23.208 25.889 -73.662 1.00 29.53 189 ARG A CA 1
ATOM 1503 C C . ARG A 1 189 ? -23.714 26.233 -72.246 1.00 29.53 189 ARG A C 1
ATOM 1505 O O . ARG A 1 189 ? -24.500 25.497 -71.674 1.00 29.53 189 ARG A O 1
ATOM 1512 N N . GLU A 1 190 ? -23.252 27.404 -71.795 1.00 30.97 190 GLU A N 1
ATOM 1513 C CA . GLU A 1 190 ? -23.883 28.455 -70.965 1.00 30.97 190 GLU A CA 1
ATOM 1514 C C . GLU A 1 190 ? -24.551 28.131 -69.616 1.00 30.97 190 GLU A C 1
ATOM 1516 O O . GLU A 1 190 ? -25.499 27.360 -69.530 1.00 30.97 190 GLU A O 1
ATOM 1521 N N . GLY A 1 191 ? -24.188 28.921 -68.590 1.00 30.08 191 GLY A N 1
ATOM 1522 C CA . GLY A 1 191 ? -25.113 29.181 -67.483 1.00 30.08 191 GLY A CA 1
ATOM 1523 C C . GLY A 1 191 ? -24.575 29.838 -66.206 1.00 30.08 191 GLY A C 1
ATOM 1524 O O . GLY A 1 191 ? -24.706 29.245 -65.149 1.00 30.08 191 GLY A O 1
ATOM 1525 N N . GLY A 1 192 ? -24.097 31.089 -66.275 1.00 30.00 192 GLY A N 1
ATOM 1526 C CA . GLY A 1 192 ? -24.473 32.116 -65.282 1.00 30.00 192 GLY A CA 1
ATOM 1527 C C . GLY A 1 192 ? -23.635 32.355 -64.006 1.00 30.00 192 GLY A C 1
ATOM 1528 O O . GLY A 1 192 ? -23.567 31.500 -63.138 1.00 30.00 192 GLY A O 1
ATOM 1529 N N . ARG A 1 193 ? -23.232 33.638 -63.851 1.00 31.70 193 ARG A N 1
ATOM 1530 C CA . ARG A 1 193 ? -23.001 34.428 -62.603 1.00 31.70 193 ARG A CA 1
ATOM 1531 C C . ARG A 1 193 ? -21.801 33.986 -61.737 1.00 31.70 193 ARG A C 1
ATOM 1533 O O . ARG A 1 193 ? -21.645 32.821 -61.444 1.00 31.70 193 ARG A O 1
ATOM 1540 N N . GLY A 1 194 ? -20.888 34.823 -61.248 1.00 30.61 194 GLY A N 1
ATOM 1541 C CA . GLY A 1 194 ? -20.864 36.259 -60.976 1.00 30.61 194 GLY A CA 1
ATOM 1542 C C . GLY A 1 194 ? -20.191 36.470 -59.602 1.00 30.61 194 GLY A C 1
ATOM 1543 O O . GLY A 1 194 ? -20.766 36.075 -58.603 1.00 30.61 194 GLY A O 1
ATOM 1544 N N . ASN A 1 195 ? -18.990 37.063 -59.599 1.00 31.36 195 ASN A N 1
ATOM 1545 C CA . ASN A 1 195 ? -18.249 37.779 -58.536 1.00 31.36 195 ASN A CA 1
ATOM 1546 C C . ASN A 1 195 ? -18.119 37.257 -57.075 1.00 31.36 195 ASN A C 1
ATOM 1548 O O . ASN A 1 195 ? -19.073 37.223 -56.311 1.00 31.36 195 ASN A O 1
ATOM 1552 N N . ASN A 1 196 ? -16.846 37.075 -56.681 1.00 39.50 196 ASN A N 1
ATOM 1553 C CA . ASN A 1 196 ? -16.137 37.457 -55.439 1.00 39.50 196 ASN A CA 1
ATOM 1554 C C . ASN A 1 196 ? -16.897 37.581 -54.096 1.00 39.50 196 ASN A C 1
ATOM 1556 O O . ASN A 1 196 ? -17.522 38.611 -53.862 1.00 39.50 196 ASN A O 1
ATOM 1560 N N . HIS A 1 197 ? -16.605 36.697 -53.126 1.00 29.45 197 HIS A N 1
ATOM 1561 C CA . HIS A 1 197 ? -16.189 37.094 -51.765 1.00 29.45 197 HIS A CA 1
ATOM 1562 C C . HIS A 1 197 ? -15.540 35.931 -50.981 1.00 29.45 197 HIS A C 1
ATOM 1564 O O . HIS A 1 197 ? -15.653 34.764 -51.334 1.00 29.45 197 HIS A O 1
ATOM 1570 N N . THR A 1 198 ? -14.814 36.327 -49.945 1.00 30.84 198 THR A N 1
ATOM 1571 C CA . THR A 1 198 ? -13.889 35.645 -49.033 1.00 30.84 198 THR A CA 1
ATOM 1572 C C . THR A 1 198 ? -14.500 34.702 -47.978 1.00 30.84 198 THR A C 1
ATOM 1574 O O . THR A 1 198 ? -15.570 34.993 -47.465 1.00 30.84 198 THR A O 1
ATOM 1577 N N . ILE A 1 199 ? -13.685 33.712 -47.569 1.00 36.16 199 ILE A N 1
ATOM 1578 C CA . ILE A 1 199 ? -13.395 33.214 -46.196 1.00 36.16 199 ILE A CA 1
ATOM 1579 C C . ILE A 1 199 ? -14.502 32.513 -45.352 1.00 36.16 199 ILE A C 1
ATOM 1581 O O . ILE A 1 199 ? -15.505 33.106 -44.979 1.00 36.16 199 ILE A O 1
ATOM 1585 N N . ASP A 1 200 ? -14.118 31.291 -44.946 1.00 32.25 200 ASP A N 1
ATOM 1586 C CA . ASP A 1 200 ? -14.307 30.522 -43.690 1.00 32.25 200 ASP A CA 1
ATOM 1587 C C . ASP A 1 200 ? -15.469 29.558 -43.376 1.00 32.25 200 ASP A C 1
ATOM 1589 O O . ASP 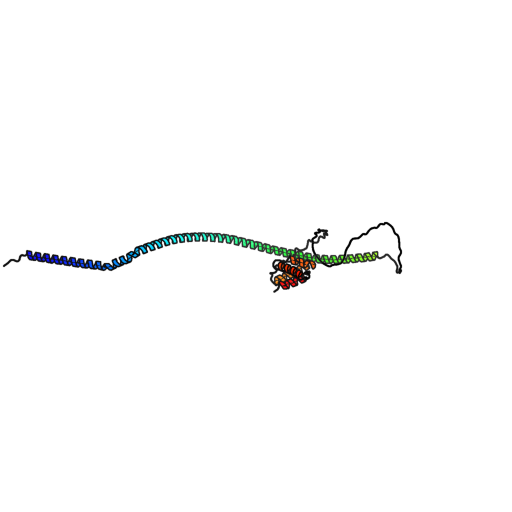A 1 200 ? -16.631 29.930 -43.254 1.00 32.25 200 ASP A O 1
ATOM 1593 N N . ASP A 1 201 ? -15.002 28.330 -43.086 1.00 32.75 201 ASP A N 1
ATOM 1594 C CA . ASP A 1 201 ? -15.203 27.469 -41.906 1.00 32.75 201 ASP A CA 1
ATOM 1595 C C . ASP A 1 201 ? -16.607 27.003 -41.477 1.00 32.75 201 ASP A C 1
ATOM 1597 O O . ASP A 1 201 ? -17.327 27.693 -40.757 1.00 32.75 201 ASP A O 1
ATOM 1601 N N . SER A 1 202 ? -16.885 25.704 -41.684 1.00 38.41 202 SER A N 1
ATOM 1602 C CA . SER A 1 202 ? -16.836 24.666 -40.620 1.00 38.41 202 SER A CA 1
ATOM 1603 C C . SER A 1 202 ? -17.571 23.364 -41.001 1.00 38.41 202 SER A C 1
ATOM 1605 O O . SER A 1 202 ? -18.624 23.412 -41.628 1.00 38.41 202 SER A O 1
ATOM 1607 N N . ASN A 1 203 ? -17.082 22.244 -40.432 1.00 30.25 203 ASN A N 1
ATOM 1608 C CA . ASN A 1 203 ? -17.726 20.919 -40.249 1.00 30.25 203 ASN A CA 1
ATOM 1609 C C . ASN A 1 203 ? -17.821 20.013 -41.505 1.00 30.25 203 ASN A C 1
ATOM 1611 O O . ASN A 1 203 ? -18.177 20.482 -42.573 1.00 30.25 203 ASN A O 1
ATOM 1615 N N . SER A 1 204 ? -17.551 18.699 -41.498 1.00 33.75 204 SER A N 1
ATOM 1616 C CA . SER A 1 204 ? -17.623 17.668 -40.447 1.00 33.75 204 SER A CA 1
ATOM 1617 C C . SER A 1 204 ? -16.825 16.418 -40.884 1.00 33.75 204 SER A C 1
ATOM 1619 O O . SER A 1 204 ? -16.641 16.207 -42.076 1.00 33.75 204 SER A O 1
ATOM 1621 N N . GLU A 1 205 ? -16.381 15.633 -39.898 1.00 42.00 205 GLU A N 1
ATOM 1622 C CA . GLU A 1 205 ? -16.240 14.159 -39.850 1.00 42.00 205 GLU A CA 1
ATOM 1623 C C . GLU A 1 205 ? -16.092 13.349 -41.156 1.00 42.00 205 GLU A C 1
ATOM 1625 O O . GLU A 1 205 ? -17.040 13.221 -41.922 1.00 42.00 205 GLU A O 1
ATOM 1630 N N . GLU A 1 206 ? -14.959 12.644 -41.303 1.00 34.06 206 GLU A N 1
ATOM 1631 C CA . GLU A 1 206 ? -14.926 11.361 -42.018 1.00 34.06 206 GLU A CA 1
ATOM 1632 C C . GLU A 1 206 ? -13.853 10.414 -41.440 1.00 34.06 206 GLU A C 1
ATOM 1634 O O . GLU A 1 206 ? -12.671 10.735 -41.298 1.00 34.06 206 GLU A O 1
ATOM 1639 N N . GLU A 1 207 ? -14.346 9.248 -41.043 1.00 43.72 207 GLU A N 1
ATOM 1640 C CA . GLU A 1 207 ? -13.695 7.982 -40.718 1.00 43.72 207 GLU A CA 1
ATOM 1641 C C . GLU A 1 207 ? -12.922 7.441 -41.935 1.00 43.72 207 GLU A C 1
ATOM 1643 O O . GLU A 1 207 ? -13.495 7.444 -43.012 1.00 43.72 207 GLU A O 1
ATOM 1648 N N . ILE A 1 208 ? -11.683 6.933 -41.799 1.00 35.91 208 ILE A N 1
ATOM 1649 C CA . ILE A 1 208 ? -11.107 5.935 -42.733 1.00 35.91 208 ILE A CA 1
ATOM 1650 C C . ILE A 1 208 ? -9.991 5.108 -42.061 1.00 35.91 208 ILE A C 1
ATOM 1652 O O . ILE A 1 208 ? -8.942 5.605 -41.654 1.00 35.91 208 ILE A O 1
ATOM 1656 N N . ALA A 1 209 ? -10.313 3.818 -41.966 1.00 32.84 209 ALA A N 1
ATOM 1657 C CA . ALA A 1 209 ? -9.533 2.594 -42.144 1.00 32.84 209 ALA A CA 1
ATOM 1658 C C . ALA A 1 209 ? -8.067 2.488 -41.675 1.00 32.84 209 ALA A C 1
ATOM 1660 O O . ALA A 1 209 ? -7.129 3.097 -42.182 1.00 32.84 209 ALA A O 1
ATOM 1661 N N . THR A 1 210 ? -7.904 1.503 -40.795 1.00 42.00 210 THR A N 1
ATOM 1662 C CA . THR A 1 210 ? -6.758 0.608 -40.637 1.00 42.00 210 THR A CA 1
ATOM 1663 C C . THR A 1 210 ? -6.046 0.253 -41.949 1.00 42.00 210 THR A C 1
ATOM 1665 O O . THR A 1 210 ? -6.627 -0.408 -42.807 1.00 42.00 210 THR A O 1
ATOM 1668 N N . GLU A 1 211 ? -4.746 0.534 -42.027 1.00 38.00 211 GLU A N 1
ATOM 1669 C CA . GLU A 1 211 ? -3.816 -0.256 -42.837 1.00 38.00 211 GLU A CA 1
ATOM 1670 C C . GLU A 1 211 ? -2.669 -0.758 -41.955 1.00 38.00 211 GLU A C 1
ATOM 1672 O O . GLU A 1 211 ? -1.634 -0.119 -41.763 1.00 38.00 211 GLU A O 1
ATOM 1677 N N . GLU A 1 212 ? -2.880 -1.955 -41.409 1.00 42.84 212 GLU A N 1
ATOM 1678 C CA . GLU A 1 212 ? -1.798 -2.858 -41.052 1.00 42.84 212 GLU A CA 1
ATOM 1679 C C . GLU A 1 212 ? -1.090 -3.296 -42.337 1.00 42.84 212 GLU A C 1
ATOM 1681 O O . GLU A 1 212 ? -1.624 -4.072 -43.132 1.00 42.84 212 GLU A O 1
ATOM 1686 N N . ARG A 1 213 ? 0.163 -2.880 -42.512 1.00 36.84 213 ARG A N 1
ATOM 1687 C CA . ARG A 1 213 ? 1.124 -3.674 -43.275 1.00 36.84 213 ARG A CA 1
ATOM 1688 C C . ARG A 1 213 ? 2.340 -3.960 -42.412 1.00 36.84 213 ARG A C 1
ATOM 1690 O O . ARG A 1 213 ? 3.184 -3.108 -42.164 1.00 36.84 213 ARG A O 1
ATOM 1697 N N . ASN A 1 214 ? 2.333 -5.202 -41.935 1.00 39.91 214 ASN A N 1
ATOM 1698 C CA . ASN A 1 214 ? 3.432 -5.944 -41.343 1.00 39.91 214 ASN A CA 1
ATOM 1699 C C . ASN A 1 214 ? 4.777 -5.607 -42.001 1.00 39.91 214 ASN A C 1
ATOM 1701 O O . ASN A 1 214 ? 4.990 -5.965 -43.157 1.00 39.91 214 ASN A O 1
ATOM 1705 N N . ASP A 1 215 ? 5.711 -5.079 -41.213 1.00 36.47 215 ASP A N 1
ATOM 1706 C CA . ASP A 1 215 ? 7.117 -5.433 -41.373 1.00 36.47 215 ASP A CA 1
ATOM 1707 C C . ASP A 1 215 ? 7.588 -6.083 -40.068 1.00 36.47 215 ASP A C 1
A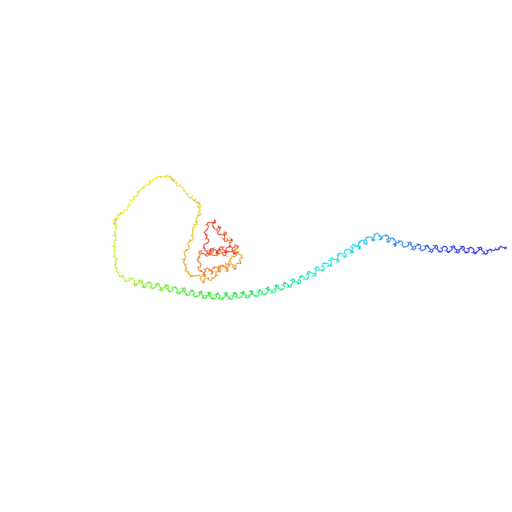TOM 1709 O O . ASP A 1 215 ? 7.887 -5.439 -39.060 1.00 36.47 215 ASP A O 1
ATOM 1713 N N . ARG A 1 216 ? 7.502 -7.416 -40.056 1.00 48.88 216 ARG A N 1
ATOM 1714 C CA . ARG A 1 216 ? 7.881 -8.283 -38.940 1.00 48.88 216 ARG A CA 1
ATOM 1715 C C . ARG A 1 216 ? 9.401 -8.416 -38.918 1.00 48.88 216 ARG A C 1
ATOM 1717 O O . ARG A 1 216 ? 9.951 -9.448 -39.287 1.00 48.88 216 ARG A O 1
ATOM 1724 N N . GLY A 1 217 ? 10.068 -7.372 -38.442 1.00 35.97 217 GLY A N 1
ATOM 1725 C CA . GLY A 1 217 ? 11.465 -7.404 -38.019 1.00 35.97 217 GLY A CA 1
ATOM 1726 C C . GLY A 1 217 ? 11.557 -7.687 -36.523 1.00 35.97 217 GLY A C 1
ATOM 1727 O O . GLY A 1 217 ? 11.608 -6.770 -35.711 1.00 35.97 217 GLY A O 1
ATOM 1728 N N . ASN A 1 218 ? 11.534 -8.968 -36.174 1.00 45.28 218 ASN A N 1
ATOM 1729 C CA . ASN A 1 218 ? 11.707 -9.548 -34.843 1.00 45.28 218 ASN A CA 1
ATOM 1730 C C . ASN A 1 218 ? 12.908 -8.956 -34.057 1.00 45.28 218 ASN A C 1
ATOM 1732 O O . ASN A 1 218 ? 14.017 -9.481 -34.125 1.00 45.28 218 ASN A O 1
ATOM 1736 N N . HIS A 1 219 ? 12.700 -7.866 -33.306 1.00 46.50 219 HIS A N 1
ATOM 1737 C CA . HIS A 1 219 ? 13.706 -7.300 -32.391 1.00 46.50 219 HIS A CA 1
ATOM 1738 C C . HIS A 1 219 ? 13.087 -6.785 -31.080 1.00 46.50 219 HIS A C 1
ATOM 1740 O O . HIS A 1 219 ? 13.391 -5.690 -30.601 1.00 46.50 219 HIS A O 1
ATOM 1746 N N . HIS A 1 220 ? 12.161 -7.556 -30.507 1.00 48.62 220 HIS A N 1
ATOM 1747 C CA . HIS A 1 220 ? 11.446 -7.158 -29.290 1.00 48.62 220 HIS A CA 1
ATOM 1748 C C . HIS A 1 220 ? 11.731 -7.992 -28.043 1.00 48.62 220 HIS A C 1
ATOM 1750 O O . HIS A 1 220 ? 11.199 -7.650 -26.994 1.00 48.62 220 HIS A O 1
ATOM 1756 N N . ASP A 1 221 ? 12.630 -8.975 -28.086 1.00 43.81 221 ASP A N 1
ATOM 1757 C CA . ASP A 1 221 ? 12.728 -9.933 -26.972 1.00 43.81 221 ASP A CA 1
ATOM 1758 C C . ASP A 1 221 ? 13.814 -9.646 -25.916 1.00 43.81 221 ASP A C 1
ATOM 1760 O O . ASP A 1 221 ? 14.011 -10.428 -24.995 1.00 43.81 221 ASP A O 1
ATOM 1764 N N . TYR A 1 222 ? 14.491 -8.492 -25.983 1.00 46.47 222 TYR A N 1
ATOM 1765 C CA . TYR A 1 222 ? 15.433 -8.056 -24.931 1.00 46.47 222 TYR A CA 1
ATOM 1766 C C . TYR A 1 222 ? 15.246 -6.608 -24.480 1.00 46.47 222 TYR A C 1
ATOM 1768 O O . TYR A 1 222 ? 16.111 -6.051 -23.800 1.00 46.47 222 TYR A O 1
ATOM 1776 N N . ARG A 1 223 ? 14.119 -5.968 -24.817 1.00 46.38 223 ARG A N 1
ATOM 1777 C CA . ARG A 1 223 ? 13.758 -4.730 -24.123 1.00 46.38 223 ARG A CA 1
ATOM 1778 C C . ARG A 1 223 ? 13.351 -5.137 -22.718 1.00 46.38 223 ARG A C 1
ATOM 1780 O O . ARG A 1 223 ? 12.211 -5.529 -22.488 1.00 46.38 223 ARG A O 1
ATOM 1787 N N . VAL A 1 224 ? 14.322 -5.074 -21.806 1.00 48.19 224 VAL A N 1
ATOM 1788 C CA . VAL A 1 224 ? 14.121 -4.953 -20.361 1.00 48.19 224 VAL A CA 1
ATOM 1789 C C . VAL A 1 224 ? 12.795 -4.235 -20.148 1.00 48.19 224 VAL A C 1
ATOM 1791 O O . VAL A 1 224 ? 12.543 -3.212 -20.792 1.00 48.19 224 VAL A O 1
ATOM 1794 N N . LYS A 1 225 ? 11.940 -4.766 -19.272 1.00 51.12 225 LYS A N 1
ATOM 1795 C CA . LYS A 1 225 ? 10.671 -4.150 -18.857 1.00 51.12 225 LYS A CA 1
ATOM 1796 C C . LYS A 1 225 ? 10.926 -2.870 -18.038 1.00 51.12 225 LYS A C 1
ATOM 1798 O O . LYS A 1 225 ? 10.319 -2.651 -16.999 1.00 51.12 225 LYS A O 1
ATOM 1803 N N . ALA A 1 226 ? 11.885 -2.062 -18.475 1.00 61.31 226 ALA A N 1
ATOM 1804 C CA . ALA A 1 226 ? 12.094 -0.707 -18.055 1.00 61.31 226 ALA A CA 1
ATOM 1805 C C . ALA A 1 226 ? 10.859 0.061 -18.520 1.00 61.31 226 ALA A C 1
ATOM 1807 O O . ALA A 1 226 ? 10.496 0.051 -19.697 1.00 61.31 226 ALA A O 1
ATOM 1808 N N . ASP A 1 227 ? 10.184 0.664 -17.561 1.00 78.50 227 ASP A N 1
ATOM 1809 C CA . ASP A 1 227 ? 9.106 1.610 -17.781 1.00 78.50 227 ASP A CA 1
ATOM 1810 C C . ASP A 1 227 ? 9.533 2.913 -17.108 1.00 78.50 227 ASP A C 1
ATOM 1812 O O . ASP A 1 227 ? 10.320 2.906 -16.159 1.00 78.50 227 ASP A O 1
ATOM 1816 N N . ILE A 1 228 ? 9.023 4.037 -17.591 1.00 87.69 228 ILE A N 1
ATOM 1817 C CA . ILE A 1 228 ? 9.290 5.335 -16.971 1.00 87.69 228 ILE A CA 1
ATOM 1818 C C . ILE A 1 228 ? 8.631 5.324 -15.578 1.00 87.69 228 ILE A C 1
ATOM 1820 O O . ILE A 1 228 ? 7.458 4.952 -15.484 1.00 87.69 228 ILE A O 1
ATOM 1824 N N . PRO A 1 229 ? 9.301 5.712 -14.482 1.00 89.69 229 PRO A N 1
ATOM 1825 C CA . PRO A 1 229 ? 8.678 5.733 -13.157 1.00 89.69 229 PRO A CA 1
ATOM 1826 C C . PRO A 1 229 ? 7.467 6.685 -13.100 1.00 89.69 229 PRO A C 1
ATOM 1828 O O . PRO A 1 229 ? 7.371 7.648 -13.862 1.00 89.69 229 PRO A O 1
ATOM 1831 N N . LEU A 1 230 ? 6.495 6.404 -12.225 1.00 90.75 230 LEU A N 1
ATOM 1832 C CA . LEU A 1 230 ? 5.303 7.252 -12.066 1.00 90.75 230 LEU A CA 1
ATOM 1833 C C . LEU A 1 230 ? 5.636 8.534 -11.300 1.00 90.75 230 LEU A C 1
ATOM 1835 O O . LEU A 1 230 ? 6.383 8.492 -10.327 1.00 90.75 230 LEU A O 1
ATOM 1839 N N . PHE A 1 231 ? 4.994 9.642 -11.676 1.00 91.56 231 PHE A N 1
ATOM 1840 C CA . PHE A 1 231 ? 5.114 10.917 -10.968 1.00 91.56 231 PHE A CA 1
ATOM 1841 C C . PHE A 1 231 ? 3.750 11.437 -10.517 1.00 91.56 231 PHE A C 1
ATOM 1843 O O . PHE A 1 231 ? 2.866 11.681 -11.340 1.00 91.56 231 PHE A O 1
ATOM 1850 N N . TYR A 1 232 ? 3.579 11.626 -9.207 1.00 88.88 232 TYR A N 1
ATOM 1851 C CA . TYR A 1 232 ? 2.294 12.004 -8.602 1.00 88.88 232 TYR A CA 1
ATOM 1852 C C . TYR A 1 232 ? 2.127 13.521 -8.393 1.00 88.88 232 TYR A C 1
ATOM 1854 O O . TYR A 1 232 ? 1.012 13.994 -8.170 1.00 88.88 232 TYR A O 1
ATOM 1862 N N . GLY A 1 233 ? 3.210 14.302 -8.491 1.00 82.69 233 GLY A N 1
ATOM 1863 C CA . GLY A 1 233 ? 3.181 15.760 -8.302 1.00 82.69 233 GLY A CA 1
ATOM 1864 C C . GLY A 1 233 ? 3.193 16.236 -6.847 1.00 82.69 233 GLY A C 1
ATOM 1865 O O . GLY A 1 233 ? 2.996 17.424 -6.613 1.00 82.69 233 GLY A O 1
ATOM 1866 N N . THR A 1 234 ? 3.400 15.330 -5.888 1.00 82.81 234 THR A N 1
ATOM 1867 C CA . THR A 1 234 ? 3.503 15.609 -4.440 1.00 82.81 234 THR A CA 1
ATOM 1868 C C . THR A 1 234 ? 4.813 15.097 -3.831 1.00 82.81 234 THR A C 1
ATOM 1870 O O . THR A 1 234 ? 4.912 14.974 -2.616 1.00 82.81 234 THR A O 1
ATOM 1873 N N . MET A 1 235 ? 5.779 14.727 -4.673 1.00 80.06 235 MET A N 1
ATOM 1874 C CA . MET A 1 235 ? 7.088 14.218 -4.253 1.00 80.06 235 MET A CA 1
ATOM 1875 C C . MET A 1 235 ? 7.958 15.347 -3.693 1.00 80.06 235 MET A C 1
ATOM 1877 O O . MET A 1 235 ? 7.779 16.510 -4.066 1.00 80.06 235 MET A O 1
ATOM 1881 N N . GLY A 1 236 ? 8.894 14.999 -2.806 1.00 82.00 236 GLY A N 1
ATOM 1882 C CA . GLY A 1 236 ? 9.907 15.938 -2.319 1.00 82.00 236 GLY A CA 1
ATOM 1883 C C . GLY A 1 236 ? 10.846 16.413 -3.437 1.00 82.00 236 GLY A C 1
ATOM 1884 O O . GLY A 1 236 ? 10.892 15.825 -4.516 1.00 82.00 236 GLY A O 1
ATOM 1885 N N . VAL A 1 237 ? 11.619 17.476 -3.184 1.00 83.88 237 VAL A N 1
ATOM 1886 C CA . VAL A 1 237 ? 12.565 18.038 -4.172 1.00 83.88 237 VAL A CA 1
ATOM 1887 C C . VAL A 1 237 ? 13.583 16.992 -4.637 1.00 83.88 237 VAL A C 1
ATOM 1889 O O . VAL A 1 237 ? 13.813 16.863 -5.834 1.00 83.88 237 VAL A O 1
ATOM 1892 N N . GLU A 1 238 ? 14.158 16.230 -3.706 1.00 84.31 238 GLU A N 1
ATOM 1893 C CA . GLU A 1 238 ? 15.138 15.174 -3.999 1.00 84.31 238 GLU A CA 1
ATOM 1894 C C . GLU A 1 238 ? 14.517 14.046 -4.837 1.00 84.31 238 GLU A C 1
ATOM 1896 O O . GLU A 1 238 ? 14.993 13.756 -5.929 1.00 84.31 238 GLU A O 1
ATOM 1901 N N . GLU A 1 239 ? 13.364 13.525 -4.411 1.00 84.00 239 GLU A N 1
ATOM 1902 C CA . GLU A 1 239 ? 12.620 12.485 -5.136 1.00 84.00 239 GLU A CA 1
ATOM 1903 C C . GLU A 1 239 ? 12.212 12.916 -6.556 1.00 84.00 239 GLU A C 1
ATOM 1905 O O . GLU A 1 239 ? 12.195 12.105 -7.483 1.00 84.00 239 GLU A O 1
ATOM 1910 N N . PHE A 1 240 ? 11.878 14.196 -6.751 1.00 86.62 240 PHE A N 1
ATOM 1911 C CA . PHE A 1 240 ? 11.588 14.738 -8.077 1.00 86.62 240 PHE A CA 1
ATOM 1912 C C . PHE A 1 240 ? 12.833 14.757 -8.976 1.00 86.62 240 PHE A C 1
ATOM 1914 O O . PHE A 1 240 ? 12.733 14.444 -10.167 1.00 86.62 240 PHE A O 1
ATOM 1921 N N . LEU A 1 241 ? 13.995 15.128 -8.429 1.00 88.25 241 LEU A N 1
ATOM 1922 C CA . LEU A 1 241 ? 15.252 15.146 -9.177 1.00 88.25 241 LEU A CA 1
ATOM 1923 C C . LEU A 1 241 ? 15.689 13.729 -9.555 1.00 88.25 241 LEU A C 1
ATOM 1925 O O . LEU A 1 241 ? 16.030 13.507 -10.718 1.00 88.25 241 LEU A O 1
ATOM 1929 N N . ASP A 1 242 ? 15.587 12.776 -8.629 1.00 87.94 242 ASP A N 1
ATOM 1930 C CA . ASP A 1 242 ? 15.869 11.361 -8.886 1.00 87.94 242 ASP A CA 1
ATOM 1931 C C . ASP A 1 242 ? 14.944 10.801 -9.970 1.00 87.94 242 ASP A C 1
ATOM 1933 O O . ASP A 1 242 ? 15.408 10.218 -10.952 1.00 87.94 242 ASP A O 1
ATOM 1937 N N . TRP A 1 243 ? 13.640 11.085 -9.880 1.00 93.31 243 TRP A N 1
ATOM 1938 C CA . TRP A 1 243 ? 12.680 10.705 -10.917 1.00 93.31 243 TRP A CA 1
ATOM 1939 C C . TRP A 1 243 ? 13.058 11.270 -12.295 1.00 93.31 243 TRP A C 1
ATOM 1941 O O . TRP A 1 243 ? 12.968 10.572 -13.307 1.00 93.31 243 TRP A O 1
ATOM 1951 N N . GLN A 1 244 ? 13.500 12.530 -12.359 1.00 91.56 244 GLN A N 1
ATOM 1952 C CA . GLN A 1 244 ? 13.908 13.155 -13.616 1.00 91.56 244 GLN A CA 1
ATOM 1953 C C . GLN A 1 244 ? 15.166 12.493 -14.203 1.00 91.56 244 GLN A C 1
ATOM 1955 O O . GLN A 1 244 ? 15.236 12.308 -15.421 1.00 91.56 244 GLN A O 1
ATOM 1960 N N . ILE A 1 245 ? 16.131 12.121 -13.354 1.00 91.12 245 ILE A N 1
ATOM 1961 C CA . ILE A 1 245 ? 17.347 11.390 -13.743 1.00 91.12 245 ILE A CA 1
ATOM 1962 C C . ILE A 1 245 ? 16.986 10.005 -14.290 1.00 91.12 245 ILE A C 1
ATOM 1964 O O . ILE A 1 245 ? 17.511 9.606 -15.331 1.00 91.12 245 ILE A O 1
ATOM 1968 N N . ASP A 1 246 ? 16.053 9.300 -13.651 1.00 90.19 246 ASP A N 1
ATOM 1969 C CA . ASP A 1 246 ? 15.588 7.989 -14.109 1.00 90.19 246 ASP A CA 1
ATOM 1970 C C . ASP A 1 246 ? 14.881 8.066 -15.468 1.00 90.19 246 ASP A C 1
ATOM 1972 O O . ASP A 1 246 ? 15.092 7.213 -16.334 1.00 90.19 246 ASP A O 1
ATOM 1976 N N . VAL A 1 247 ? 14.074 9.108 -15.695 1.00 92.12 247 VAL A N 1
ATOM 1977 C CA . VAL A 1 247 ? 13.425 9.356 -16.993 1.00 92.12 247 VAL A CA 1
ATOM 1978 C C . VAL A 1 247 ? 14.461 9.673 -18.078 1.00 92.12 247 VAL A C 1
ATOM 1980 O O . VAL A 1 247 ? 14.351 9.163 -19.194 1.00 92.12 247 VAL A O 1
ATOM 1983 N N . ASP A 1 248 ? 15.469 10.495 -17.766 1.00 91.06 248 ASP A N 1
ATOM 1984 C CA . ASP A 1 248 ? 16.566 10.818 -18.688 1.00 91.06 248 ASP A CA 1
ATOM 1985 C C . ASP A 1 248 ? 17.354 9.551 -19.059 1.00 91.06 248 ASP A C 1
ATOM 1987 O O . ASP A 1 248 ? 17.489 9.224 -20.240 1.00 91.06 248 ASP A O 1
ATOM 1991 N N . ARG A 1 249 ? 17.757 8.761 -18.056 1.00 86.81 249 ARG A N 1
ATOM 1992 C CA . ARG A 1 249 ? 18.436 7.475 -18.258 1.00 86.81 249 ARG A CA 1
ATOM 1993 C C . ARG A 1 249 ? 17.583 6.510 -19.080 1.00 86.81 249 ARG A C 1
ATOM 1995 O O . ARG A 1 249 ? 18.116 5.812 -19.939 1.00 86.81 249 ARG A O 1
ATOM 2002 N N . PHE A 1 250 ? 16.272 6.462 -18.845 1.00 86.75 250 PHE A N 1
ATOM 2003 C CA . PHE A 1 250 ? 15.365 5.629 -19.630 1.00 86.75 250 PHE A CA 1
ATOM 2004 C C . PHE A 1 250 ? 15.396 6.005 -21.115 1.00 86.75 250 PHE A C 1
ATOM 2006 O O . PHE A 1 250 ? 15.472 5.117 -21.964 1.00 86.75 250 PHE A O 1
ATOM 2013 N N . PHE A 1 251 ? 15.356 7.297 -21.450 1.00 87.75 251 PHE A N 1
ATOM 2014 C CA . PHE A 1 251 ? 15.397 7.732 -22.846 1.00 87.75 251 PHE A CA 1
ATOM 2015 C C . PHE A 1 251 ? 16.719 7.420 -23.535 1.00 87.75 251 PHE A C 1
ATOM 2017 O O . PHE A 1 251 ? 16.683 6.982 -24.688 1.00 87.75 251 PHE A O 1
ATOM 2024 N N . ASP A 1 252 ? 17.831 7.586 -22.822 1.00 85.50 252 ASP A N 1
ATOM 2025 C CA . ASP A 1 252 ? 19.169 7.293 -23.332 1.00 85.50 252 ASP A CA 1
ATOM 2026 C C . ASP A 1 252 ? 19.362 5.788 -23.562 1.00 85.50 252 ASP A C 1
ATOM 2028 O O . ASP A 1 252 ? 19.831 5.370 -24.616 1.00 85.50 252 ASP A O 1
ATOM 2032 N N . VAL A 1 253 ? 18.942 4.949 -22.609 1.00 77.81 253 VAL A N 1
ATOM 2033 C CA . VAL A 1 253 ? 19.072 3.484 -22.713 1.00 77.81 253 VAL A CA 1
ATOM 2034 C C . VAL A 1 253 ? 18.155 2.909 -23.793 1.00 77.81 253 VAL A C 1
ATOM 2036 O O . VAL A 1 253 ? 18.511 1.942 -24.466 1.00 77.81 253 VAL A O 1
ATOM 2039 N N . MET A 1 254 ? 16.961 3.479 -23.960 1.00 81.88 254 MET A N 1
ATOM 2040 C CA . MET A 1 254 ? 15.941 2.944 -24.863 1.00 81.88 254 MET A CA 1
ATOM 2041 C C . MET A 1 254 ? 15.963 3.567 -26.264 1.00 81.88 254 MET A C 1
ATOM 2043 O O . MET A 1 254 ? 15.059 3.253 -27.049 1.00 81.88 254 MET A O 1
ATOM 2047 N N . ASP A 1 255 ? 16.950 4.426 -26.566 1.00 83.12 255 ASP A N 1
ATOM 2048 C CA . ASP A 1 255 ? 17.091 5.190 -27.817 1.00 83.12 255 ASP A CA 1
ATOM 2049 C C . ASP A 1 255 ? 15.751 5.844 -28.238 1.00 83.12 255 ASP A C 1
ATOM 2051 O O . ASP A 1 255 ? 15.309 5.768 -29.391 1.00 83.12 255 ASP A O 1
ATOM 2055 N N . VAL A 1 256 ? 15.025 6.442 -27.280 1.00 83.94 256 VAL A N 1
ATOM 2056 C CA . VAL A 1 256 ? 13.671 6.963 -27.542 1.00 83.94 256 VAL A CA 1
ATOM 2057 C C . VAL A 1 256 ? 13.758 8.250 -28.361 1.00 83.94 256 VAL A C 1
ATOM 2059 O O . VAL A 1 256 ? 14.303 9.246 -27.876 1.00 83.94 256 VAL A O 1
ATOM 2062 N N . PRO A 1 257 ? 13.146 8.310 -29.559 1.00 83.94 257 PRO A N 1
ATOM 2063 C CA . PRO A 1 257 ? 13.221 9.502 -30.389 1.00 83.94 257 PRO A CA 1
ATOM 2064 C C . PRO A 1 257 ? 12.470 10.674 -29.739 1.00 83.94 257 PRO A C 1
ATOM 2066 O O . PRO A 1 257 ? 11.365 10.503 -29.217 1.00 83.94 257 PRO A O 1
ATOM 2069 N N . GLU A 1 258 ? 13.038 11.883 -29.827 1.00 89.81 258 GLU A N 1
ATOM 2070 C CA . GLU A 1 258 ? 12.599 13.079 -29.082 1.00 89.81 258 GLU A CA 1
ATOM 2071 C C . GLU A 1 258 ? 11.093 13.375 -29.215 1.00 89.81 258 GLU A C 1
ATOM 2073 O O . GLU A 1 258 ? 10.417 13.693 -28.237 1.00 89.81 258 GLU A O 1
ATOM 2078 N N . HIS A 1 259 ? 10.523 13.167 -30.406 1.00 86.25 259 HIS A N 1
ATOM 2079 C CA . HIS A 1 259 ? 9.102 13.402 -30.682 1.00 86.25 259 HIS A CA 1
ATOM 2080 C C . HIS A 1 259 ? 8.134 12.473 -29.915 1.00 86.25 259 HIS A C 1
ATOM 2082 O O . HIS A 1 259 ? 6.936 12.763 -29.851 1.00 86.25 259 HIS A O 1
ATOM 2088 N N . LYS A 1 260 ? 8.616 11.354 -29.351 1.00 89.81 260 LYS A N 1
ATOM 2089 C CA . LYS A 1 260 ? 7.818 10.415 -28.537 1.00 89.81 260 LYS A CA 1
ATOM 2090 C C . LYS A 1 260 ? 7.973 10.650 -27.037 1.00 89.81 260 LYS A C 1
ATOM 2092 O O . LYS A 1 260 ? 7.049 10.341 -26.289 1.00 89.81 260 LYS A O 1
ATOM 2097 N N . GLN A 1 261 ? 9.086 11.240 -26.607 1.00 93.19 261 GLN A N 1
ATOM 2098 C CA . GLN A 1 261 ? 9.460 11.367 -25.196 1.00 93.19 261 GLN A CA 1
ATOM 2099 C C . GLN A 1 261 ? 8.385 12.074 -24.354 1.00 93.19 261 GLN A C 1
ATOM 2101 O O . GLN A 1 261 ? 7.935 11.541 -23.342 1.00 93.19 261 GLN A O 1
ATOM 2106 N N . VAL A 1 262 ? 7.887 13.227 -24.819 1.00 95.12 262 VAL A N 1
ATOM 2107 C CA . VAL A 1 262 ? 6.843 13.994 -24.108 1.00 95.12 262 VAL A CA 1
ATOM 2108 C C . VAL A 1 262 ? 5.566 13.176 -23.918 1.00 95.12 262 VAL A C 1
ATOM 2110 O O . VAL A 1 262 ? 4.981 13.183 -22.838 1.00 95.12 262 VAL A O 1
ATOM 2113 N N . LYS A 1 263 ? 5.131 12.447 -24.954 1.00 92.69 263 LYS A N 1
ATOM 2114 C CA . LYS A 1 263 ? 3.922 11.614 -24.879 1.00 92.69 263 LYS A CA 1
ATOM 2115 C C . LYS A 1 263 ? 4.099 10.468 -23.885 1.00 92.69 263 LYS A C 1
ATOM 2117 O O . LYS A 1 263 ? 3.171 10.171 -23.140 1.00 92.69 263 LYS A O 1
ATOM 2122 N N . MET A 1 264 ? 5.282 9.854 -23.861 1.00 93.25 264 MET A N 1
ATOM 2123 C CA . MET A 1 264 ? 5.585 8.761 -22.938 1.00 93.25 264 MET A CA 1
ATOM 2124 C C . MET A 1 264 ? 5.573 9.230 -21.482 1.00 93.25 264 MET A C 1
ATOM 2126 O O . MET A 1 264 ? 4.948 8.580 -20.651 1.00 93.25 264 MET A O 1
ATOM 2130 N N . VAL A 1 265 ? 6.172 10.384 -21.176 1.00 94.50 265 VAL A N 1
ATOM 2131 C CA . VAL A 1 265 ? 6.153 10.925 -19.805 1.00 94.50 265 VAL A CA 1
ATOM 2132 C C . VAL A 1 265 ? 4.752 11.365 -19.402 1.00 94.50 265 VAL A C 1
ATOM 2134 O O . VAL A 1 265 ? 4.325 11.067 -18.292 1.00 94.50 265 VAL A O 1
ATOM 2137 N N . ALA A 1 266 ? 4.002 12.011 -20.300 1.00 93.56 266 ALA A N 1
ATOM 2138 C CA . ALA A 1 266 ? 2.648 12.484 -20.012 1.00 93.56 266 ALA A CA 1
ATOM 2139 C C . ALA A 1 266 ? 1.715 11.369 -19.500 1.00 93.56 266 ALA A C 1
ATOM 2141 O O . ALA A 1 266 ? 0.968 11.587 -18.551 1.00 93.56 266 ALA A O 1
ATOM 2142 N N . ILE A 1 267 ? 1.797 10.159 -20.067 1.00 93.00 267 ILE A N 1
ATOM 2143 C CA . ILE A 1 267 ? 0.975 9.000 -19.657 1.00 93.00 267 ILE A CA 1
ATOM 2144 C C . ILE A 1 267 ? 1.346 8.489 -18.249 1.00 93.00 267 ILE A C 1
ATOM 2146 O O . ILE A 1 267 ? 0.544 7.835 -17.574 1.00 93.00 267 ILE A O 1
ATOM 2150 N N . ARG A 1 268 ? 2.564 8.790 -17.791 1.00 93.31 268 ARG A N 1
ATOM 2151 C CA . ARG A 1 268 ? 3.128 8.348 -16.507 1.00 93.31 268 ARG A CA 1
ATOM 2152 C C . ARG A 1 268 ? 2.946 9.372 -15.389 1.00 93.31 268 ARG A C 1
ATOM 2154 O O . ARG A 1 268 ? 3.232 9.070 -14.231 1.00 93.31 268 ARG A O 1
ATOM 2161 N N . LEU A 1 269 ? 2.400 10.544 -15.709 1.00 92.25 269 LEU A N 1
ATOM 2162 C CA . LEU A 1 269 ? 1.926 11.497 -14.715 1.00 92.25 269 LEU A CA 1
ATOM 2163 C C . LEU A 1 269 ? 0.629 10.983 -14.081 1.00 92.25 269 LEU A C 1
ATOM 2165 O O . LEU A 1 269 ? -0.247 10.436 -14.755 1.00 92.25 269 LEU A O 1
ATOM 2169 N N . LYS A 1 270 ? 0.490 11.172 -12.770 1.00 93.56 270 LYS A N 1
ATOM 2170 C CA . LYS A 1 270 ? -0.691 10.795 -11.988 1.00 93.56 270 LYS A CA 1
ATOM 2171 C C . LYS A 1 270 ? -1.097 11.922 -11.050 1.00 93.56 270 LYS A C 1
ATOM 2173 O O . LYS A 1 270 ? -0.311 12.825 -10.773 1.00 93.56 270 LYS A O 1
ATOM 2178 N N . SER A 1 271 ? -2.337 11.855 -10.562 1.00 93.94 271 SER A N 1
ATOM 2179 C CA . SER A 1 271 ? -2.883 12.786 -9.567 1.00 93.94 271 SER A CA 1
ATOM 2180 C C . SER A 1 271 ? -2.642 14.259 -9.956 1.00 93.94 271 SER A C 1
ATOM 2182 O O . SER A 1 271 ? -2.923 14.654 -11.092 1.00 93.94 271 SER A O 1
ATOM 2184 N N . THR A 1 272 ? -2.089 15.064 -9.048 1.00 91.44 272 THR A N 1
ATOM 2185 C CA . THR A 1 272 ? -1.783 16.488 -9.220 1.00 91.44 272 THR A CA 1
ATOM 2186 C C . THR A 1 272 ? -0.945 16.776 -10.466 1.00 91.44 272 THR A C 1
ATOM 2188 O O . THR A 1 272 ? -1.190 17.773 -11.150 1.00 91.44 272 THR A O 1
ATOM 2191 N N . ALA A 1 273 ? 0.015 15.907 -10.802 1.00 92.56 273 ALA A N 1
ATOM 2192 C CA . ALA A 1 273 ? 0.857 16.098 -11.980 1.00 92.56 273 ALA A CA 1
ATOM 2193 C C . ALA A 1 273 ? 0.097 15.927 -13.300 1.00 92.56 273 ALA A C 1
ATOM 2195 O O . ALA A 1 273 ? 0.283 16.729 -14.217 1.00 92.56 273 ALA A O 1
ATOM 2196 N N . ALA A 1 274 ? -0.785 14.927 -13.388 1.00 93.94 274 ALA A N 1
ATOM 2197 C CA . ALA A 1 274 ? -1.610 14.704 -14.576 1.00 93.94 274 ALA A CA 1
ATOM 2198 C C . ALA A 1 274 ? -2.563 15.884 -14.818 1.00 93.94 274 ALA A C 1
ATOM 2200 O O . ALA A 1 274 ? -2.584 16.458 -15.905 1.00 93.94 274 ALA A O 1
ATOM 2201 N N . VAL A 1 275 ? -3.262 16.327 -13.765 1.00 94.75 275 VAL A N 1
ATOM 2202 C CA . VAL A 1 275 ? -4.190 17.470 -13.835 1.00 94.75 275 VAL A CA 1
ATOM 2203 C C . VAL A 1 275 ? -3.470 18.750 -14.269 1.00 94.75 275 VAL A C 1
ATOM 2205 O O . VAL A 1 275 ? -3.984 19.523 -15.081 1.00 94.75 275 VAL A O 1
ATOM 2208 N N . TRP A 1 276 ? -2.266 18.988 -13.740 1.00 95.50 276 TRP A N 1
ATOM 2209 C CA . TRP A 1 276 ? -1.446 20.126 -14.148 1.00 95.50 276 TRP A CA 1
ATOM 2210 C C . TRP A 1 276 ? -1.069 20.061 -15.632 1.00 95.50 276 TRP A C 1
ATOM 2212 O O . TRP A 1 276 ? -1.205 21.068 -16.333 1.00 95.50 276 TRP A O 1
ATOM 2222 N N . TRP A 1 277 ? -0.627 18.899 -16.115 1.00 97.06 277 TRP A N 1
ATOM 2223 C CA . TRP A 1 277 ? -0.230 18.720 -17.508 1.00 97.06 277 TRP A CA 1
ATOM 2224 C C . TRP A 1 277 ? -1.392 18.969 -18.473 1.00 97.06 277 TRP A C 1
ATOM 2226 O O . TRP A 1 277 ? -1.249 19.749 -19.418 1.00 97.06 277 TRP A O 1
ATOM 2236 N N . ASP A 1 278 ? -2.566 18.406 -18.191 1.00 95.50 278 ASP A N 1
ATOM 2237 C CA . ASP A 1 278 ? -3.760 18.599 -19.017 1.00 95.50 278 ASP A CA 1
ATOM 2238 C C . ASP A 1 278 ? -4.165 20.076 -19.072 1.00 95.50 278 ASP A C 1
ATOM 2240 O O . ASP A 1 278 ? -4.397 20.644 -20.149 1.00 95.50 278 ASP A O 1
ATOM 2244 N N . ARG A 1 279 ? -4.158 20.752 -17.915 1.00 94.50 279 ARG A N 1
ATOM 2245 C CA . ARG A 1 279 ? -4.440 22.190 -17.836 1.00 94.50 279 ARG A CA 1
ATOM 2246 C C . ARG A 1 279 ? -3.426 23.011 -18.630 1.00 94.50 279 ARG A C 1
ATOM 2248 O O . ARG A 1 279 ? -3.820 23.936 -19.342 1.00 94.50 279 ARG A O 1
ATOM 2255 N N . LEU A 1 280 ? -2.140 22.678 -18.536 1.00 94.81 280 LEU A N 1
ATOM 2256 C CA . LEU A 1 280 ? -1.062 23.354 -19.256 1.00 94.81 280 LEU A CA 1
ATOM 2257 C C . LEU A 1 280 ? -1.219 23.213 -20.777 1.00 94.81 280 LEU A C 1
ATOM 2259 O O . LEU A 1 280 ? -1.040 24.197 -21.503 1.00 94.81 280 LEU A O 1
ATOM 2263 N N . VAL A 1 281 ? -1.575 22.021 -21.264 1.00 93.88 281 VAL A N 1
ATOM 2264 C CA . VAL A 1 281 ? -1.819 21.756 -22.691 1.00 93.88 281 VAL A CA 1
ATOM 2265 C C . VAL A 1 281 ? -3.006 22.581 -23.199 1.00 93.88 281 VAL A C 1
ATOM 2267 O O . VAL A 1 281 ? -2.879 23.284 -24.208 1.00 93.88 281 VAL A O 1
ATOM 2270 N N . VAL A 1 282 ? -4.129 22.580 -22.472 1.00 95.12 282 VAL A N 1
ATOM 2271 C CA . VAL A 1 282 ? -5.320 23.379 -22.817 1.00 95.12 282 VAL A CA 1
ATOM 2272 C C . VAL A 1 282 ? -5.007 24.875 -22.802 1.00 95.12 282 VAL A C 1
ATOM 2274 O O . VAL A 1 282 ? -5.366 25.600 -23.734 1.00 95.12 282 VAL A O 1
ATOM 2277 N N . GLN A 1 283 ? -4.306 25.354 -21.775 1.00 93.44 283 GLN A N 1
ATOM 2278 C CA . GLN A 1 283 ? -3.941 26.761 -21.641 1.00 93.44 283 GLN A CA 1
ATOM 2279 C C . GLN A 1 283 ? -3.022 27.218 -22.778 1.00 93.44 283 GLN A C 1
ATOM 2281 O O . GLN A 1 283 ? -3.253 28.282 -23.353 1.00 93.44 283 GLN A O 1
ATOM 2286 N N . ARG A 1 284 ? -2.021 26.414 -23.160 1.00 94.06 284 ARG A N 1
ATOM 2287 C CA . ARG A 1 284 ? -1.166 26.710 -24.320 1.00 94.06 284 ARG A CA 1
ATOM 2288 C C . ARG A 1 284 ? -1.970 26.813 -25.612 1.00 94.06 284 ARG A C 1
ATOM 2290 O O . ARG A 1 284 ? -1.743 27.753 -26.372 1.00 94.06 284 ARG A O 1
ATOM 2297 N N . LYS A 1 285 ? -2.914 25.890 -25.835 1.00 93.62 285 LYS A N 1
ATOM 2298 C CA . LYS A 1 285 ? -3.786 25.895 -27.018 1.00 93.62 285 LYS A CA 1
ATOM 2299 C C . LYS A 1 285 ? -4.629 27.172 -27.077 1.00 93.62 285 LYS A C 1
ATOM 2301 O O . LYS A 1 285 ? -4.659 27.830 -28.111 1.00 93.62 285 LYS A O 1
ATOM 2306 N N . ARG A 1 286 ? -5.233 27.577 -25.952 1.00 93.44 286 ARG A N 1
ATOM 2307 C CA . ARG A 1 286 ? -5.988 28.843 -25.839 1.00 93.44 286 ARG A CA 1
ATOM 2308 C C . ARG A 1 286 ? -5.119 30.071 -26.108 1.00 93.44 286 ARG A C 1
ATOM 2310 O O . ARG A 1 286 ? -5.568 31.013 -26.746 1.00 93.44 286 ARG A O 1
ATOM 2317 N N . GLN A 1 287 ? -3.866 30.043 -25.662 1.00 93.00 287 GLN A N 1
ATOM 2318 C CA . GLN A 1 287 ? -2.894 31.116 -25.886 1.00 93.00 287 GLN A CA 1
ATOM 2319 C C . GLN A 1 287 ? -2.247 31.083 -27.284 1.00 93.00 287 GLN A C 1
ATOM 2321 O O . GLN A 1 287 ? -1.308 31.839 -27.516 1.00 93.00 287 GLN A O 1
ATOM 2326 N N . LYS A 1 288 ? -2.694 30.203 -28.197 1.00 91.88 288 LYS A N 1
ATOM 2327 C CA . LYS A 1 288 ? -2.103 29.993 -29.534 1.00 91.88 288 LYS A CA 1
ATOM 2328 C C . LYS A 1 288 ? -0.583 29.740 -29.498 1.00 91.88 288 LYS A C 1
ATOM 2330 O O . LYS A 1 288 ? 0.142 30.087 -30.424 1.00 91.88 288 LYS A O 1
ATOM 2335 N N . LYS A 1 289 ? -0.084 29.136 -28.414 1.00 90.25 289 LYS A N 1
ATOM 2336 C CA . LYS A 1 289 ? 1.334 28.784 -28.250 1.00 90.25 289 LYS A CA 1
ATOM 2337 C C . LYS A 1 289 ? 1.617 27.408 -28.843 1.00 90.25 289 LYS A C 1
ATOM 2339 O O . LYS A 1 289 ? 0.788 26.503 -28.757 1.00 90.25 289 LYS A O 1
ATOM 2344 N N . ASN A 1 290 ? 2.835 27.227 -29.351 1.00 89.88 290 ASN A N 1
ATOM 2345 C CA . ASN A 1 290 ? 3.291 25.937 -29.865 1.00 89.88 290 ASN A CA 1
ATOM 2346 C C . ASN A 1 290 ? 3.192 24.830 -28.794 1.00 89.88 290 ASN A C 1
ATOM 2348 O O . ASN A 1 290 ? 3.519 25.082 -27.622 1.00 89.88 290 ASN A O 1
ATOM 2352 N N . PRO A 1 291 ? 2.778 23.606 -29.182 1.00 90.19 291 PRO A N 1
ATOM 2353 C CA . PRO A 1 291 ? 2.716 22.469 -28.275 1.00 90.19 291 PRO A CA 1
ATOM 2354 C C . PRO A 1 291 ? 4.113 22.108 -27.764 1.00 90.19 291 PRO A C 1
ATOM 2356 O O . PRO A 1 291 ? 5.127 22.344 -28.424 1.00 90.19 291 PRO A O 1
ATOM 2359 N N . ILE A 1 292 ? 4.167 21.516 -26.575 1.00 93.44 292 ILE A N 1
ATOM 2360 C CA . ILE A 1 292 ? 5.421 21.048 -25.986 1.00 93.44 292 ILE A CA 1
ATOM 2361 C C . ILE A 1 292 ? 5.826 19.777 -26.736 1.00 93.44 292 ILE A C 1
ATOM 2363 O O . ILE A 1 292 ? 5.165 18.752 -26.611 1.00 93.44 292 ILE A O 1
ATOM 2367 N N . ARG A 1 293 ? 6.874 19.865 -27.561 1.00 91.06 293 ARG A N 1
ATOM 2368 C CA . ARG A 1 293 ? 7.352 18.745 -28.393 1.00 91.06 293 ARG A CA 1
ATOM 2369 C C . ARG A 1 293 ? 8.634 18.095 -27.885 1.00 91.06 293 ARG A C 1
ATOM 2371 O O . ARG A 1 293 ? 8.954 17.004 -28.330 1.00 91.06 293 ARG A O 1
ATOM 2378 N N . THR A 1 294 ? 9.345 18.753 -26.974 1.00 93.25 294 THR A N 1
ATOM 2379 C CA . THR A 1 294 ? 10.649 18.300 -26.487 1.00 93.25 294 THR A CA 1
ATOM 2380 C C . THR A 1 294 ? 10.600 18.027 -24.995 1.00 93.25 294 THR A C 1
ATOM 2382 O O . THR A 1 294 ? 10.025 18.805 -24.222 1.00 93.25 294 THR A O 1
ATOM 2385 N N . TRP A 1 295 ? 11.241 16.935 -24.581 1.00 95.12 295 TRP A N 1
ATOM 2386 C CA . TRP A 1 295 ? 11.353 16.572 -23.171 1.00 95.12 295 TRP A CA 1
ATOM 2387 C C . TRP A 1 295 ? 12.051 17.669 -22.366 1.00 95.12 295 TRP A C 1
ATOM 2389 O O . TRP A 1 295 ? 11.559 18.093 -21.324 1.00 95.12 295 TRP A O 1
ATOM 2399 N N . ARG A 1 296 ? 13.113 18.258 -22.924 1.00 94.31 296 ARG A N 1
ATOM 2400 C CA . ARG A 1 296 ? 13.802 19.419 -22.344 1.00 94.31 296 ARG A CA 1
ATOM 2401 C C . ARG A 1 296 ? 12.847 20.558 -21.976 1.00 94.31 296 ARG A C 1
ATOM 2403 O O . ARG A 1 296 ? 13.002 21.163 -20.918 1.00 94.31 296 ARG A O 1
ATOM 2410 N N . LYS A 1 297 ? 11.863 20.874 -22.830 1.00 93.75 297 LYS A N 1
ATOM 2411 C CA . LYS A 1 297 ? 10.911 21.953 -22.531 1.00 93.75 297 LYS A CA 1
ATOM 2412 C C . LYS A 1 297 ? 9.894 21.548 -21.467 1.00 93.75 297 LYS A C 1
ATOM 2414 O O . LYS A 1 297 ? 9.482 22.402 -20.687 1.00 93.75 297 LYS A O 1
ATOM 2419 N N . MET A 1 298 ? 9.501 20.277 -21.436 1.00 96.00 298 MET A N 1
ATOM 2420 C CA . MET A 1 298 ? 8.643 19.730 -20.386 1.00 96.00 298 MET A CA 1
ATOM 2421 C C . MET A 1 298 ? 9.339 19.786 -19.018 1.00 96.00 298 MET A C 1
ATOM 2423 O O . MET A 1 298 ? 8.738 20.317 -18.089 1.00 96.00 298 MET A O 1
ATOM 2427 N N . LYS A 1 299 ? 10.619 19.388 -18.926 1.00 93.94 299 LYS A N 1
ATOM 2428 C CA . LYS A 1 299 ? 11.434 19.483 -17.698 1.00 93.94 299 LYS A CA 1
ATOM 2429 C C . LYS A 1 299 ? 11.443 20.885 -17.098 1.00 93.94 299 LYS A C 1
ATOM 2431 O O . LYS A 1 299 ? 11.129 21.047 -15.929 1.00 93.94 299 LYS A O 1
ATOM 2436 N N . GLN A 1 300 ? 11.715 21.909 -17.910 1.00 94.44 300 GLN A N 1
ATOM 2437 C CA . GLN A 1 300 ? 11.714 23.307 -17.447 1.00 94.44 300 GLN A CA 1
ATOM 2438 C C . GLN A 1 300 ? 10.391 23.710 -16.784 1.00 94.44 300 GLN A C 1
ATOM 2440 O O . GLN A 1 300 ? 10.387 24.341 -15.738 1.00 94.44 300 GLN A O 1
ATOM 2445 N N . LEU A 1 301 ? 9.266 23.315 -17.380 1.00 93.81 301 LEU A N 1
ATOM 2446 C CA . LEU A 1 301 ? 7.941 23.663 -16.866 1.00 93.81 301 LEU A CA 1
ATOM 2447 C C . LEU A 1 301 ? 7.580 22.860 -15.613 1.00 93.81 301 LEU A C 1
ATOM 2449 O O . LEU A 1 301 ? 6.832 23.352 -14.775 1.00 93.81 301 LEU A O 1
ATOM 2453 N N . MET A 1 302 ? 8.087 21.631 -15.496 1.00 93.50 302 MET A N 1
ATOM 2454 C CA . MET A 1 302 ? 7.937 20.827 -14.284 1.00 93.50 302 MET A CA 1
ATOM 2455 C C . MET A 1 302 ? 8.771 21.405 -13.138 1.00 93.50 302 MET A C 1
ATOM 2457 O O . MET A 1 302 ? 8.239 21.551 -12.043 1.00 93.50 302 MET A O 1
ATOM 2461 N N . LEU A 1 303 ? 10.013 21.820 -13.406 1.00 90.31 303 LEU A N 1
ATOM 2462 C CA . LEU A 1 303 ? 10.874 22.509 -12.439 1.00 90.31 303 LEU A CA 1
ATOM 2463 C C . LEU A 1 303 ? 10.198 23.777 -11.900 1.00 90.31 303 LEU A C 1
ATOM 2465 O O . LEU A 1 303 ? 10.075 23.930 -10.694 1.00 90.31 303 LEU A O 1
ATOM 2469 N N . GLU A 1 304 ? 9.673 24.631 -12.784 1.00 90.19 304 GLU A N 1
ATOM 2470 C CA . GLU A 1 304 ? 8.937 25.851 -12.404 1.00 90.19 304 GLU A CA 1
ATOM 2471 C C . GLU A 1 304 ? 7.662 25.575 -11.585 1.00 90.19 304 GLU A C 1
ATOM 2473 O O . GLU A 1 304 ? 7.157 26.466 -10.905 1.00 90.19 304 GLU A O 1
ATOM 2478 N N . ARG A 1 305 ? 7.080 24.374 -11.697 1.00 89.44 305 ARG A N 1
ATOM 2479 C CA . ARG A 1 305 ? 5.803 24.034 -11.059 1.00 89.44 305 ARG A CA 1
ATOM 2480 C C . ARG A 1 305 ? 5.964 23.330 -9.716 1.00 89.44 305 ARG A C 1
ATOM 2482 O O . ARG A 1 305 ? 5.141 23.564 -8.832 1.00 89.44 305 ARG A O 1
ATOM 2489 N N . PHE A 1 306 ? 6.895 22.386 -9.632 1.00 85.94 306 PHE A N 1
ATOM 2490 C CA . PHE A 1 306 ? 6.989 21.427 -8.529 1.00 85.94 306 PHE A CA 1
ATOM 2491 C C . PHE A 1 306 ? 8.153 21.710 -7.579 1.00 85.94 306 PHE A C 1
ATOM 2493 O O . PHE A 1 306 ? 8.219 21.078 -6.529 1.00 85.94 306 PHE A O 1
ATOM 2500 N N . LEU A 1 307 ? 9.031 22.660 -7.909 1.00 82.75 307 LEU A N 1
ATOM 2501 C CA . LEU A 1 307 ? 10.041 23.154 -6.980 1.00 82.75 307 LEU A CA 1
ATOM 2502 C C . LEU A 1 307 ? 9.562 24.446 -6.287 1.00 82.75 307 LEU A C 1
ATOM 2504 O O . LEU A 1 307 ? 8.923 25.263 -6.955 1.00 82.75 307 LEU A O 1
ATOM 2508 N N . PRO A 1 308 ? 9.827 24.608 -4.974 1.00 73.19 308 PRO A N 1
ATOM 2509 C CA . PRO A 1 308 ? 9.521 25.826 -4.217 1.00 73.19 308 PRO A CA 1
ATOM 2510 C C . PRO A 1 308 ? 10.215 27.090 -4.729 1.00 73.19 308 PRO A C 1
ATOM 2512 O O . PRO A 1 308 ? 11.378 26.988 -5.188 1.00 73.19 308 PRO A O 1
#

Radius of gyration: 64.93 Å; chains: 1; bounding box: 104×53×232 Å

Organism: Trifolium pratense (NCBI:txid57577)